Protein AF-A0A401K127-F1 (afdb_monomer_lite)

Sequence (342 aa):
MNICGDDSLVRSETISELIGTDSFDDEALRALLDAQESGKYTPNETLVLVVAKTCSSELYLHVKDQLKEDVWSLIGLLTADYPDPDVERIILEKLFNEASEIGNHRRVAMVEALAEHGSVESLATLREILHEQVPLAQTKKFISAAINGARTEENISTLLMHVEAAAQRDFAEKLVHAIGLISERGKSAMPVQSARPVQEQIGPGDLVSIDEDVVKRITEFKSRAHYYRDKDSRASLQYARQAVECAWKAMCRSRGQSPEKTSLERATGGQLLAVLQTCGALPRDLELATKTINTFCNFTMHDQGEHENDLTPRLTKSVLLLVDEFVEWFMQTQLGAAEKSE

Secondary structure (DSSP, 8-state):
------HHHHHHHHHHHHHTSS---HHHHHHHHHHHHTT----HHHHHHHHHHH--HHHHHHHHHHHHH-HHHHHHHHHTT-S-HHHHHHHHHHHHHTTT-TT-HHHHHHHHHHHHH--TTHHHHHHHHHHHHHHHHHHHHHHHHHHHHS-----HHHHHHHHHHHHHHHHHHHHHHHHHHHHHHHHHT--S---------------PPPPHHHHHHHHHHHHHHHHHTTT-HHHHHHHHHHHHHHHHHHHHHHTT---TTS-GGG--HHHHHHHHHHTT-S-HHHHHHHHHHHHHHHHHHH-SSSSGGG--HHHHHHHHHHHHHHHHHHHHHHHTTTTT--

Structure (mmCIF, N/CA/C/O backbone):
data_AF-A0A401K127-F1
#
_entry.id   AF-A0A401K127-F1
#
loop_
_atom_site.group_PDB
_atom_site.id
_atom_site.type_symbol
_atom_site.label_atom_id
_atom_site.label_alt_id
_atom_site.label_comp_id
_atom_site.label_asym_id
_atom_site.label_entity_id
_atom_site.label_seq_id
_atom_site.pdbx_PDB_ins_code
_atom_site.Cartn_x
_atom_site.Cartn_y
_atom_site.Cartn_z
_atom_site.occupancy
_atom_site.B_iso_or_equiv
_atom_site.auth_seq_id
_atom_site.auth_comp_id
_atom_site.auth_asym_id
_atom_site.auth_atom_id
_atom_site.pdbx_PDB_model_num
ATOM 1 N N . MET A 1 1 ? 44.445 -37.493 -20.925 1.00 32.09 1 MET A N 1
ATOM 2 C CA . MET A 1 1 ? 45.061 -36.395 -21.702 1.00 32.09 1 MET A CA 1
ATOM 3 C C . MET A 1 1 ? 43.913 -35.509 -22.151 1.00 32.09 1 MET A C 1
ATOM 5 O O . MET A 1 1 ? 43.204 -35.888 -23.065 1.00 32.09 1 MET A O 1
ATOM 9 N N . ASN A 1 2 ? 43.451 -34.615 -21.275 1.00 37.44 2 ASN A N 1
ATOM 10 C CA . ASN A 1 2 ? 43.888 -33.213 -21.184 1.00 37.44 2 ASN A CA 1
ATOM 11 C C . ASN A 1 2 ? 43.901 -32.532 -22.549 1.00 37.44 2 ASN A C 1
ATOM 13 O O . ASN A 1 2 ? 44.886 -32.702 -23.255 1.00 37.44 2 ASN A O 1
ATOM 17 N N . ILE A 1 3 ? 42.832 -31.783 -22.855 1.00 32.81 3 ILE A N 1
ATOM 18 C CA . ILE A 1 3 ? 42.846 -30.308 -22.889 1.00 32.81 3 ILE A CA 1
ATOM 19 C C . ILE A 1 3 ? 41.456 -29.819 -22.416 1.00 32.81 3 ILE A C 1
ATOM 21 O O . ILE A 1 3 ? 40.592 -29.499 -23.222 1.00 32.81 3 ILE A O 1
ATOM 25 N N . CYS A 1 4 ? 41.209 -29.807 -21.100 1.00 37.19 4 CYS A N 1
ATOM 26 C CA . CYS A 1 4 ? 40.284 -28.825 -20.519 1.00 37.19 4 CYS A CA 1
ATOM 27 C C . CYS A 1 4 ? 41.115 -27.554 -20.341 1.00 37.19 4 CYS A C 1
ATOM 29 O O . CYS A 1 4 ? 41.709 -27.344 -19.289 1.00 37.19 4 CYS A O 1
ATOM 31 N N . GLY A 1 5 ? 41.282 -26.805 -21.428 1.00 32.09 5 GLY A N 1
ATOM 32 C CA . GLY A 1 5 ? 41.923 -25.499 -21.401 1.00 32.09 5 GLY A CA 1
ATOM 33 C C . GLY A 1 5 ? 40.861 -24.459 -21.093 1.00 32.09 5 GLY A C 1
ATOM 34 O O . GLY A 1 5 ? 40.054 -24.156 -21.960 1.00 32.09 5 GLY A O 1
ATOM 35 N N . ASP A 1 6 ? 40.780 -24.077 -19.824 1.00 41.78 6 ASP A N 1
ATOM 36 C CA . ASP A 1 6 ? 40.806 -22.714 -19.260 1.00 41.78 6 ASP A CA 1
ATOM 37 C C . ASP A 1 6 ? 40.433 -21.459 -20.095 1.00 41.78 6 ASP A C 1
ATOM 39 O O . ASP A 1 6 ? 40.730 -20.342 -19.682 1.00 41.78 6 ASP A O 1
ATOM 43 N N . ASP A 1 7 ? 39.726 -21.564 -21.220 1.00 40.97 7 ASP A N 1
ATOM 44 C CA . ASP A 1 7 ? 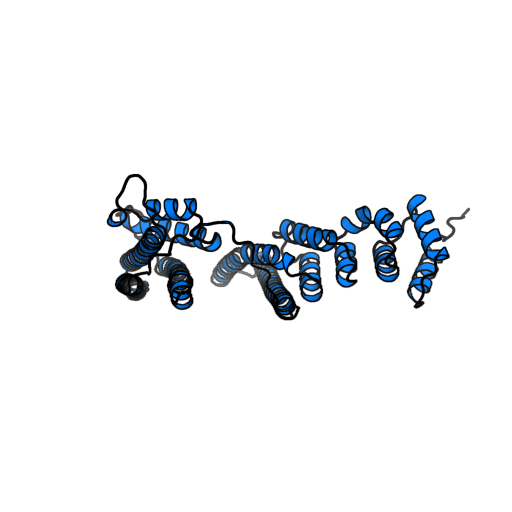39.327 -20.397 -22.028 1.00 40.97 7 ASP A CA 1
ATOM 45 C C . ASP A 1 7 ? 38.187 -19.578 -21.391 1.00 40.97 7 ASP A C 1
ATOM 47 O O . ASP A 1 7 ? 37.934 -18.442 -21.801 1.00 40.97 7 ASP A O 1
ATOM 51 N N . SER A 1 8 ? 37.490 -20.117 -20.381 1.00 44.53 8 SER A N 1
ATOM 52 C CA . SER A 1 8 ? 36.449 -19.369 -19.659 1.00 44.53 8 SER A CA 1
ATOM 53 C C . SER A 1 8 ? 37.024 -18.407 -18.617 1.00 44.53 8 SER A C 1
ATOM 55 O O . SER A 1 8 ? 36.403 -17.389 -18.330 1.00 44.53 8 SER A O 1
ATOM 57 N N . LEU A 1 9 ? 38.199 -18.714 -18.056 1.00 35.81 9 LEU A N 1
ATOM 58 C CA . LEU A 1 9 ? 38.855 -17.893 -17.035 1.00 35.81 9 LEU A CA 1
ATOM 59 C C . LEU A 1 9 ? 39.634 -16.731 -17.662 1.00 35.81 9 LEU A C 1
ATOM 61 O O . LEU A 1 9 ? 39.512 -15.602 -17.195 1.00 35.81 9 LEU A O 1
ATOM 65 N N . VAL A 1 10 ? 40.317 -16.965 -18.788 1.00 37.12 10 VAL A N 1
ATOM 66 C CA . VAL A 1 10 ? 41.111 -15.932 -19.484 1.00 37.12 10 VAL A CA 1
ATOM 67 C C . VAL A 1 10 ? 40.238 -14.784 -20.020 1.00 37.12 10 VAL A C 1
ATOM 69 O O . VAL A 1 10 ? 40.676 -13.639 -20.034 1.00 37.12 10 VAL A O 1
ATOM 72 N N . ARG A 1 11 ? 38.974 -15.042 -20.395 1.00 50.22 11 ARG A N 1
ATOM 73 C CA . ARG A 1 11 ? 38.037 -13.991 -20.855 1.00 50.22 11 ARG A CA 1
ATOM 74 C C . ARG A 1 11 ? 37.317 -13.245 -19.729 1.00 50.22 11 ARG A C 1
ATOM 76 O O . ARG A 1 11 ? 36.891 -12.113 -19.942 1.00 50.22 11 ARG A O 1
ATOM 83 N N . SER A 1 12 ? 37.198 -13.847 -18.543 1.00 49.06 12 SER A N 1
ATOM 84 C CA . SER A 1 12 ? 36.675 -13.173 -17.345 1.00 49.06 12 SER A CA 1
ATOM 85 C C . SER A 1 12 ? 37.573 -12.001 -16.942 1.00 49.06 12 SER A C 1
ATOM 87 O O . SER A 1 12 ? 37.072 -10.932 -16.593 1.00 49.06 12 SER A O 1
ATOM 89 N N . GLU A 1 13 ? 38.894 -12.184 -17.034 1.00 45.84 13 GLU A N 1
ATOM 90 C CA . GLU A 1 13 ? 39.873 -11.111 -16.834 1.00 45.84 13 GLU A CA 1
ATOM 91 C C . GLU A 1 13 ? 39.751 -10.045 -17.928 1.00 45.84 13 GLU A C 1
ATOM 93 O O . GLU A 1 13 ? 39.659 -8.869 -17.600 1.00 45.84 13 GLU A O 1
ATOM 98 N N . THR A 1 14 ? 39.603 -10.430 -19.204 1.00 55.03 14 THR A N 1
ATOM 99 C CA . THR A 1 14 ? 39.476 -9.464 -20.315 1.00 55.03 14 THR A CA 1
ATOM 100 C C . THR A 1 14 ? 38.227 -8.590 -20.201 1.00 55.03 14 THR A C 1
ATOM 102 O O . THR A 1 14 ? 38.299 -7.386 -20.421 1.00 55.03 14 THR A O 1
ATOM 105 N N . ILE A 1 15 ? 37.074 -9.161 -19.835 1.00 54.03 15 ILE A N 1
ATOM 106 C CA . ILE A 1 15 ? 35.846 -8.373 -19.673 1.00 54.03 15 ILE A CA 1
ATOM 107 C C . ILE A 1 15 ? 35.948 -7.473 -18.431 1.00 54.03 15 ILE A C 1
ATOM 109 O O . ILE A 1 15 ? 35.554 -6.312 -18.496 1.00 54.03 15 ILE A O 1
ATOM 113 N N . SER A 1 16 ? 36.549 -7.957 -17.338 1.00 50.72 16 SER A N 1
ATOM 114 C CA . SER A 1 16 ? 36.803 -7.149 -16.133 1.00 50.72 16 SER A CA 1
ATOM 115 C C . SER A 1 16 ? 37.785 -5.995 -16.395 1.00 50.72 16 SER A C 1
ATOM 117 O O . SER A 1 16 ? 37.584 -4.891 -15.891 1.00 50.72 16 SER A O 1
ATOM 119 N N . GLU A 1 17 ? 38.807 -6.210 -17.227 1.00 53.47 17 GLU A N 1
ATOM 120 C CA . GLU A 1 17 ? 39.754 -5.178 -17.671 1.00 53.47 17 GLU A CA 1
ATOM 121 C C . GLU A 1 17 ? 39.096 -4.150 -18.612 1.00 53.47 17 GLU A C 1
ATOM 123 O O . GLU A 1 17 ? 39.313 -2.950 -18.446 1.00 53.47 17 GLU A O 1
ATOM 128 N N . LEU A 1 18 ? 38.223 -4.585 -19.531 1.00 51.94 18 LEU A N 1
ATOM 129 C CA . LEU A 1 18 ? 37.441 -3.715 -20.434 1.00 51.94 18 LEU A CA 1
ATOM 130 C C . LEU A 1 18 ? 36.365 -2.894 -19.700 1.00 51.94 18 LEU A C 1
ATOM 132 O O . LEU A 1 18 ? 35.998 -1.784 -20.093 1.00 51.94 18 LEU A O 1
ATOM 136 N N . ILE A 1 19 ? 35.848 -3.423 -18.595 1.00 53.91 19 ILE A N 1
ATOM 137 C CA . ILE A 1 19 ? 34.944 -2.707 -17.693 1.00 53.91 19 ILE A CA 1
ATOM 138 C C . ILE A 1 19 ? 35.683 -1.585 -16.942 1.00 53.91 19 ILE A C 1
ATOM 140 O O . ILE A 1 19 ? 35.065 -0.563 -16.635 1.00 53.91 19 ILE A O 1
ATOM 144 N N . GLY A 1 20 ? 36.988 -1.725 -16.695 1.00 50.88 20 GLY A N 1
ATOM 145 C CA . GLY A 1 2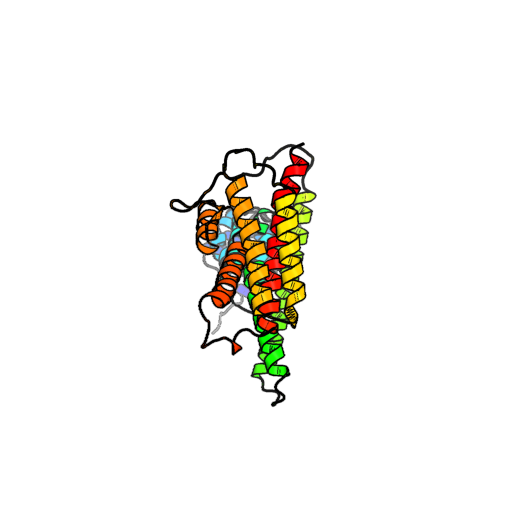0 ? 37.808 -0.744 -15.976 1.00 50.88 20 GLY A CA 1
ATOM 146 C C . GLY A 1 20 ? 38.244 0.484 -16.786 1.00 50.88 20 GLY A C 1
ATOM 147 O O . GLY A 1 20 ? 38.717 1.453 -16.196 1.00 50.88 20 GLY A O 1
ATOM 148 N N . THR A 1 21 ? 38.094 0.485 -18.114 1.00 55.50 21 THR A N 1
ATOM 149 C CA . THR A 1 21 ? 38.493 1.606 -18.987 1.00 55.50 21 THR A CA 1
ATOM 150 C C . THR A 1 21 ? 37.313 2.527 -19.288 1.00 55.50 21 THR A C 1
ATOM 152 O O . THR A 1 21 ? 36.254 2.036 -19.649 1.00 55.50 21 THR A O 1
ATOM 155 N N . ASP A 1 22 ? 37.449 3.855 -19.208 1.00 54.06 22 ASP A N 1
ATOM 156 C CA . ASP A 1 22 ? 36.336 4.811 -19.444 1.00 54.06 22 ASP A CA 1
ATOM 157 C C . ASP A 1 22 ? 35.640 4.660 -20.817 1.00 54.06 22 ASP A C 1
ATOM 159 O O . ASP A 1 22 ? 34.510 5.108 -21.000 1.00 54.06 22 ASP A O 1
ATOM 163 N N . SER A 1 23 ? 36.278 3.976 -21.771 1.00 57.50 23 SER A N 1
ATOM 164 C CA . SER A 1 23 ? 35.697 3.563 -23.048 1.00 57.50 23 SER A CA 1
ATOM 165 C C . SER A 1 23 ? 35.617 2.038 -23.150 1.00 57.50 23 SER A C 1
ATOM 167 O O . SER A 1 23 ? 36.639 1.361 -23.022 1.00 57.50 23 SER A O 1
ATOM 169 N N . PHE A 1 24 ? 34.422 1.508 -23.416 1.00 67.12 24 PHE A N 1
ATOM 170 C CA . PHE A 1 24 ? 34.221 0.135 -23.887 1.00 67.12 24 PHE A CA 1
ATOM 171 C C . PHE A 1 24 ? 34.178 0.197 -25.419 1.00 67.12 24 PHE A C 1
ATOM 173 O O . PHE A 1 24 ? 33.390 0.975 -25.958 1.00 67.12 24 PHE A O 1
ATOM 180 N N . ASP A 1 25 ? 35.061 -0.517 -26.117 1.00 74.06 25 ASP A N 1
ATOM 181 C CA . ASP A 1 25 ? 35.158 -0.412 -27.576 1.00 74.06 25 ASP A CA 1
ATOM 182 C C . ASP A 1 25 ? 34.104 -1.266 -28.315 1.00 74.06 25 ASP A C 1
ATOM 184 O O . ASP A 1 25 ? 33.543 -2.232 -27.788 1.00 74.06 25 ASP A O 1
ATOM 188 N N . ASP A 1 26 ? 33.804 -0.882 -29.561 1.00 75.06 26 ASP A N 1
ATOM 189 C CA . ASP A 1 26 ? 32.808 -1.560 -30.406 1.00 75.06 26 ASP A CA 1
ATOM 190 C C . ASP A 1 26 ? 33.203 -3.013 -30.729 1.00 75.06 26 ASP A C 1
ATOM 192 O O . ASP A 1 26 ? 32.346 -3.848 -31.028 1.00 75.06 26 ASP A O 1
ATOM 196 N N . GLU A 1 27 ? 34.501 -3.327 -30.693 1.00 73.38 27 GLU A N 1
ATOM 197 C CA . GLU A 1 27 ? 35.026 -4.665 -30.971 1.00 73.38 27 GLU A CA 1
ATOM 198 C C . GLU A 1 27 ? 34.734 -5.626 -29.809 1.00 73.38 27 GLU A C 1
ATOM 200 O O . GLU A 1 27 ? 34.246 -6.734 -30.043 1.00 73.38 27 GLU A O 1
ATOM 205 N N . ALA A 1 28 ? 34.912 -5.182 -28.560 1.00 73.19 28 ALA A N 1
ATOM 206 C CA . ALA A 1 28 ? 34.516 -5.925 -27.370 1.00 73.19 28 ALA A CA 1
ATOM 207 C C . ALA A 1 28 ? 32.999 -6.135 -27.292 1.00 73.19 28 ALA A C 1
ATOM 209 O O . ALA A 1 28 ? 32.546 -7.224 -26.933 1.00 73.19 28 ALA A O 1
ATOM 210 N N . LEU A 1 29 ? 32.205 -5.123 -27.661 1.00 79.12 29 LEU A N 1
ATOM 211 C CA . LEU A 1 29 ? 30.745 -5.234 -27.685 1.00 79.12 29 LEU A CA 1
ATOM 212 C C . LEU A 1 29 ? 30.275 -6.280 -28.706 1.00 79.12 29 LEU A C 1
ATOM 214 O O . LEU A 1 29 ? 29.434 -7.118 -28.381 1.00 79.12 29 LEU A O 1
ATOM 218 N N . ARG A 1 30 ? 30.859 -6.284 -29.911 1.00 78.00 30 ARG A N 1
ATOM 219 C CA . ARG A 1 30 ? 30.581 -7.309 -30.931 1.00 78.00 30 ARG A CA 1
ATOM 220 C C . ARG A 1 30 ? 31.017 -8.699 -30.489 1.00 78.00 30 ARG A C 1
ATOM 222 O O . ARG A 1 30 ? 30.250 -9.643 -30.622 1.00 78.00 30 ARG A O 1
ATOM 229 N N . ALA A 1 31 ? 32.203 -8.829 -29.897 1.00 79.00 31 ALA A N 1
ATOM 230 C CA . ALA A 1 31 ? 32.674 -10.112 -29.384 1.00 79.00 31 ALA A CA 1
ATOM 231 C C . ALA A 1 31 ? 31.761 -10.673 -28.279 1.00 79.00 31 ALA A C 1
ATOM 233 O O . ALA A 1 31 ? 31.615 -11.893 -28.158 1.00 79.00 31 ALA A O 1
ATOM 234 N N . LEU A 1 32 ? 31.149 -9.796 -27.476 1.00 80.94 32 LEU A N 1
ATOM 235 C CA . LEU A 1 32 ? 30.170 -10.172 -26.461 1.00 80.94 32 LEU A CA 1
ATOM 236 C C . LEU A 1 32 ? 28.833 -10.599 -27.084 1.00 80.94 32 LEU A C 1
ATOM 238 O O . LEU A 1 32 ? 28.281 -11.612 -26.662 1.00 80.94 32 LEU A O 1
ATOM 242 N N . LEU A 1 33 ? 28.346 -9.883 -28.102 1.00 81.25 33 LEU A N 1
ATOM 243 C CA . LEU A 1 33 ? 27.161 -10.273 -28.877 1.00 81.25 33 LEU A CA 1
ATOM 244 C C . LEU A 1 33 ? 27.346 -11.653 -29.525 1.00 81.25 33 LEU A C 1
ATOM 246 O O . LEU A 1 33 ? 26.548 -12.551 -29.270 1.00 81.25 33 LEU A O 1
ATOM 250 N N . ASP A 1 34 ? 28.453 -11.872 -30.238 1.00 79.50 34 ASP A N 1
ATOM 251 C CA . ASP A 1 34 ? 28.784 -13.166 -30.853 1.00 79.50 34 ASP A CA 1
ATOM 252 C C . ASP A 1 34 ? 28.874 -14.292 -29.802 1.00 79.50 34 ASP A C 1
ATOM 254 O O . ASP A 1 34 ? 28.519 -15.453 -30.042 1.00 79.50 34 ASP A O 1
ATOM 258 N N . ALA A 1 35 ? 29.371 -13.976 -28.600 1.00 80.25 35 ALA A N 1
ATOM 259 C CA . ALA A 1 35 ? 29.415 -14.923 -27.492 1.00 80.25 35 ALA A CA 1
ATOM 260 C C . ALA A 1 35 ? 28.006 -15.291 -26.998 1.00 80.25 35 ALA A C 1
ATOM 262 O O . ALA A 1 35 ? 27.745 -16.474 -26.778 1.00 80.25 35 ALA A O 1
ATOM 263 N N . GLN A 1 36 ? 27.101 -14.317 -26.876 1.00 84.38 36 GLN A N 1
ATOM 264 C CA . GLN A 1 36 ? 25.703 -14.563 -26.513 1.00 84.38 36 GLN A CA 1
ATOM 265 C C . GLN A 1 36 ? 24.973 -15.377 -27.587 1.00 84.38 36 GLN A C 1
ATOM 267 O O . GLN A 1 36 ? 24.345 -16.385 -27.266 1.00 84.38 36 GLN A O 1
ATOM 272 N N . GLU A 1 37 ? 25.132 -15.027 -28.865 1.00 82.94 37 GLU A N 1
ATOM 273 C CA . GLU A 1 37 ? 24.525 -15.757 -29.988 1.00 82.94 37 GLU A CA 1
ATOM 274 C C . GLU A 1 37 ? 25.021 -17.207 -30.086 1.00 82.94 37 GLU A C 1
ATOM 276 O O . GLU A 1 37 ? 24.262 -18.120 -30.415 1.00 82.94 37 GLU A O 1
ATOM 281 N N . SER A 1 38 ? 26.292 -17.449 -29.752 1.00 80.75 38 SER A N 1
ATOM 282 C CA . SER A 1 38 ? 26.870 -18.799 -29.706 1.00 80.75 38 SER A CA 1
ATOM 283 C C . SER A 1 38 ? 26.529 -19.588 -28.433 1.00 80.75 38 SER A C 1
ATOM 285 O O . SER A 1 38 ? 26.993 -20.720 -28.277 1.00 80.75 38 SER A O 1
ATOM 287 N N . GLY A 1 39 ? 25.720 -19.023 -27.529 1.00 79.69 39 GLY A N 1
ATOM 288 C CA . GLY A 1 39 ? 25.283 -19.668 -26.290 1.00 79.69 39 GLY A CA 1
ATOM 289 C C . GLY A 1 39 ? 26.375 -19.773 -25.223 1.00 79.69 39 GLY A C 1
ATOM 290 O O . GLY A 1 39 ? 26.286 -20.617 -24.328 1.00 79.69 39 GLY A O 1
ATOM 291 N N . LYS A 1 40 ? 27.434 -18.958 -25.307 1.00 81.25 40 LYS A N 1
ATOM 292 C CA . LYS A 1 40 ? 28.467 -18.917 -24.269 1.00 81.25 40 LYS A CA 1
ATOM 293 C C . LYS A 1 40 ? 27.928 -18.213 -23.031 1.00 81.25 40 LYS A C 1
ATOM 295 O O . LYS A 1 40 ? 27.443 -17.087 -23.092 1.00 81.25 40 LYS A O 1
ATOM 300 N N . TYR A 1 41 ? 28.087 -18.868 -21.885 1.00 78.12 41 TYR A N 1
ATOM 301 C CA . TYR A 1 41 ? 27.688 -18.302 -20.605 1.00 78.12 41 TYR A CA 1
ATOM 302 C C . TYR A 1 41 ? 28.470 -17.018 -20.306 1.00 78.12 41 TYR A C 1
ATOM 304 O O . TYR A 1 41 ? 29.701 -17.016 -20.312 1.00 78.12 41 TYR A O 1
ATOM 312 N N . THR A 1 42 ? 27.741 -15.945 -20.009 1.00 80.75 42 THR A N 1
ATOM 313 C CA . THR A 1 42 ? 28.287 -14.713 -19.433 1.00 80.75 42 THR A CA 1
ATOM 314 C C . THR A 1 42 ? 27.504 -14.407 -18.158 1.00 80.75 42 THR A C 1
ATOM 316 O O . THR A 1 42 ? 26.274 -14.484 -18.195 1.00 80.75 42 THR A O 1
ATOM 319 N N . PRO A 1 43 ? 28.169 -14.078 -17.036 1.00 84.62 43 PRO A N 1
ATOM 320 C CA . PRO A 1 43 ? 27.478 -13.712 -15.806 1.00 84.62 43 PRO A CA 1
ATOM 321 C C . PRO A 1 43 ? 26.556 -12.505 -16.006 1.00 84.62 43 PRO A C 1
ATOM 323 O O . PRO A 1 43 ? 26.933 -11.533 -16.662 1.00 84.62 43 PRO A O 1
ATOM 326 N N . ASN A 1 44 ? 25.372 -12.530 -15.391 1.00 86.75 44 ASN A N 1
ATOM 327 C CA . ASN A 1 44 ? 24.419 -11.426 -15.514 1.00 86.75 44 ASN A CA 1
ATOM 328 C C . ASN A 1 44 ? 24.980 -10.094 -14.999 1.00 86.75 44 ASN A C 1
ATOM 330 O O . ASN A 1 44 ? 24.742 -9.066 -15.617 1.00 86.75 44 ASN A O 1
ATOM 334 N N . GLU A 1 45 ? 25.758 -10.106 -13.914 1.00 84.75 45 GLU A N 1
ATOM 335 C CA . GLU A 1 45 ? 26.407 -8.905 -13.367 1.00 84.75 45 GLU A CA 1
ATOM 336 C C . GLU A 1 45 ? 27.269 -8.199 -14.424 1.00 84.75 45 GLU A C 1
ATOM 338 O O . GLU A 1 45 ? 27.183 -6.987 -14.617 1.00 84.75 45 GLU A O 1
ATOM 343 N N . THR A 1 46 ? 28.037 -8.982 -15.181 1.00 84.06 46 THR A N 1
ATOM 344 C CA . THR A 1 46 ? 28.853 -8.497 -16.293 1.00 84.06 46 THR A CA 1
ATOM 345 C C . THR A 1 46 ? 27.992 -7.908 -17.408 1.00 84.06 46 THR A C 1
ATOM 347 O O . THR A 1 46 ? 28.298 -6.834 -17.922 1.00 84.06 46 THR A O 1
ATOM 350 N N . LEU A 1 47 ? 26.902 -8.587 -17.772 1.00 86.25 47 LEU A N 1
ATOM 351 C CA . LEU A 1 47 ? 25.981 -8.120 -18.808 1.00 86.25 47 LEU A CA 1
ATOM 352 C C . LEU A 1 47 ? 25.295 -6.809 -18.412 1.00 86.25 47 LEU A C 1
ATOM 354 O O . LEU A 1 47 ? 25.260 -5.885 -19.220 1.00 86.25 47 LEU A O 1
ATOM 358 N N . VAL A 1 48 ? 24.809 -6.698 -17.174 1.00 86.94 48 VAL A N 1
ATOM 359 C CA . VAL A 1 48 ? 24.205 -5.469 -16.641 1.00 86.94 48 VAL A CA 1
ATOM 360 C C . VAL A 1 48 ? 25.199 -4.322 -16.693 1.00 86.94 48 VAL A C 1
ATOM 362 O O . VAL A 1 48 ? 24.856 -3.251 -17.181 1.00 86.94 48 VAL A O 1
ATOM 365 N N . LEU A 1 49 ? 26.436 -4.550 -16.254 1.00 85.75 49 LEU A N 1
ATOM 366 C CA . LEU A 1 49 ? 27.460 -3.514 -16.231 1.00 85.75 49 LEU A CA 1
ATOM 367 C C . LEU A 1 49 ? 27.815 -3.014 -17.636 1.00 85.75 49 LEU A C 1
ATOM 369 O O . LEU A 1 49 ? 27.916 -1.808 -17.855 1.00 85.75 49 LEU A O 1
ATOM 373 N N . VAL A 1 50 ? 27.954 -3.922 -18.607 1.00 84.12 50 VAL A N 1
ATOM 374 C CA . VAL A 1 50 ? 28.220 -3.548 -20.004 1.00 84.12 50 VAL A CA 1
ATOM 375 C C . VAL A 1 50 ? 27.015 -2.833 -20.619 1.00 84.12 50 VAL A C 1
ATOM 377 O O . VAL A 1 50 ? 27.197 -1.804 -21.270 1.00 84.12 50 VAL A O 1
ATOM 380 N N . VAL A 1 51 ? 25.790 -3.316 -20.397 1.00 86.81 51 VAL A N 1
ATOM 381 C CA . VAL A 1 51 ? 24.555 -2.674 -20.886 1.00 86.81 51 VAL A CA 1
ATOM 382 C C . VAL A 1 51 ? 24.397 -1.269 -20.303 1.00 86.81 51 VAL A C 1
ATOM 384 O O . VAL A 1 51 ? 24.166 -0.327 -21.058 1.00 86.81 51 VAL A O 1
ATOM 387 N N . ALA A 1 52 ? 24.575 -1.118 -18.992 1.00 85.00 52 ALA A N 1
ATOM 388 C CA . ALA A 1 52 ? 24.515 0.158 -18.287 1.00 85.00 52 ALA A CA 1
ATOM 389 C C . ALA A 1 52 ? 25.556 1.154 -18.810 1.00 85.00 52 ALA A C 1
ATOM 391 O O . ALA A 1 52 ? 25.246 2.313 -19.062 1.00 85.00 52 ALA A O 1
ATOM 392 N N . LYS A 1 53 ? 26.795 0.694 -19.008 1.00 83.12 53 LYS A N 1
ATOM 393 C CA . LYS A 1 53 ? 27.908 1.550 -19.423 1.00 83.12 53 LYS A CA 1
ATOM 394 C C . LYS A 1 53 ? 27.840 1.962 -20.892 1.00 83.12 53 LYS A C 1
ATOM 396 O O . LYS A 1 53 ? 28.206 3.081 -21.235 1.00 83.12 53 LYS A O 1
ATOM 401 N N . THR A 1 54 ? 27.422 1.051 -21.767 1.00 81.44 54 THR A N 1
ATOM 402 C CA . THR A 1 54 ? 27.400 1.286 -23.222 1.00 81.44 54 THR A CA 1
ATOM 403 C C . THR A 1 54 ? 26.070 1.834 -23.721 1.00 81.44 54 THR A C 1
ATOM 405 O O . THR A 1 54 ? 26.006 2.344 -24.838 1.00 81.44 54 THR A O 1
ATOM 408 N N . CYS A 1 55 ? 24.996 1.689 -22.939 1.00 80.88 55 CYS A N 1
ATOM 409 C CA . CYS A 1 55 ? 23.618 1.929 -23.364 1.00 80.88 55 CYS A CA 1
ATOM 410 C C . CYS A 1 55 ? 23.238 1.201 -24.672 1.00 80.88 55 CYS A C 1
ATOM 412 O O . CYS A 1 55 ? 22.322 1.626 -25.380 1.00 80.88 55 CYS A O 1
ATOM 414 N N . SER A 1 56 ? 23.923 0.100 -25.014 1.00 82.94 56 SER A N 1
ATOM 415 C CA . SER A 1 56 ? 23.696 -0.624 -26.268 1.00 82.94 56 SER A CA 1
ATOM 416 C C . SER A 1 56 ? 22.320 -1.290 -26.280 1.00 82.94 56 SER A C 1
ATOM 418 O O . SER A 1 56 ? 22.077 -2.273 -25.575 1.00 82.94 56 SER A O 1
ATOM 420 N N . SER A 1 57 ? 21.411 -0.774 -27.113 1.00 84.38 57 SER A N 1
ATOM 421 C CA . SER A 1 57 ? 20.075 -1.357 -27.290 1.00 84.38 57 SER A CA 1
ATOM 422 C C . SER A 1 57 ? 20.131 -2.750 -27.918 1.00 84.38 57 SER A C 1
ATOM 424 O O . SER A 1 57 ? 19.294 -3.589 -27.608 1.00 84.38 57 SER A O 1
ATOM 426 N N . GLU A 1 58 ? 21.113 -3.012 -28.783 1.00 84.75 58 GLU A N 1
ATOM 427 C CA . GLU A 1 58 ? 21.276 -4.301 -29.464 1.00 84.75 58 GLU A CA 1
ATOM 428 C C . GLU A 1 58 ? 21.649 -5.414 -28.481 1.00 84.75 58 GLU A C 1
ATOM 430 O O . GLU A 1 58 ? 20.980 -6.448 -28.441 1.00 84.75 58 GLU A O 1
ATOM 435 N N . LEU A 1 59 ? 22.651 -5.163 -27.629 1.00 85.62 59 LEU A N 1
ATOM 436 C CA . LEU A 1 59 ? 23.029 -6.090 -26.564 1.00 85.62 59 LEU A CA 1
ATOM 437 C C . LEU A 1 59 ? 21.873 -6.283 -25.590 1.00 85.62 59 LEU A C 1
ATOM 439 O O . LEU A 1 59 ? 21.521 -7.423 -25.292 1.00 85.62 59 LEU A O 1
ATOM 443 N N . TYR A 1 60 ? 21.246 -5.188 -25.147 1.00 88.12 60 TYR A N 1
ATOM 444 C CA . TYR A 1 60 ? 20.122 -5.273 -24.224 1.00 88.12 60 TYR A CA 1
ATOM 445 C C . TYR A 1 60 ? 18.991 -6.136 -24.781 1.00 88.12 60 TYR A C 1
ATOM 447 O O . TYR A 1 60 ? 18.532 -7.039 -24.095 1.00 88.12 60 TYR A O 1
ATOM 455 N N . LEU A 1 61 ? 18.578 -5.937 -26.036 1.00 88.50 61 LEU A N 1
ATOM 456 C CA . LEU A 1 61 ? 17.510 -6.731 -26.646 1.00 88.50 61 LEU A CA 1
ATOM 457 C C . LEU A 1 61 ? 17.828 -8.230 -26.708 1.00 88.50 61 LEU A C 1
ATOM 459 O O . LEU A 1 61 ? 16.899 -9.029 -26.591 1.00 88.50 61 LEU A O 1
ATOM 463 N N . HIS A 1 62 ? 19.103 -8.594 -26.864 1.00 86.75 62 HIS A N 1
ATOM 464 C CA . HIS A 1 62 ? 19.557 -9.985 -26.874 1.00 86.75 62 HIS A CA 1
ATOM 465 C C . HIS A 1 62 ? 19.509 -10.642 -25.492 1.00 86.75 62 HIS A C 1
ATOM 467 O O . HIS A 1 62 ? 19.142 -11.809 -25.388 1.00 86.75 62 HIS A O 1
ATOM 473 N N . VAL A 1 63 ? 19.857 -9.904 -24.432 1.00 89.56 63 VAL A N 1
ATOM 474 C CA . VAL A 1 63 ? 19.974 -10.465 -23.073 1.00 89.56 63 VAL A CA 1
ATOM 475 C C . VAL A 1 63 ? 18.822 -10.084 -22.138 1.00 89.56 63 VAL A C 1
ATOM 477 O O . VAL A 1 63 ? 18.777 -10.555 -21.005 1.00 89.56 63 VAL A O 1
ATOM 480 N N . LYS A 1 64 ? 17.872 -9.248 -22.579 1.00 90.19 64 LYS A N 1
ATOM 481 C CA . LYS A 1 64 ? 16.814 -8.673 -21.724 1.00 90.19 64 LYS A CA 1
ATOM 482 C C . LYS A 1 64 ? 16.014 -9.728 -20.966 1.00 90.19 64 LYS A C 1
ATOM 484 O O . LYS A 1 64 ? 15.708 -9.512 -19.801 1.00 90.19 64 LYS A O 1
ATOM 489 N N . ASP A 1 65 ? 15.672 -10.844 -21.607 1.00 90.38 65 ASP A N 1
ATOM 490 C CA . ASP A 1 65 ? 14.788 -11.845 -21.009 1.00 90.38 65 ASP A CA 1
ATOM 491 C C . ASP A 1 65 ? 15.542 -12.578 -19.891 1.00 90.38 65 ASP A C 1
ATOM 493 O O . ASP A 1 65 ? 15.041 -12.681 -18.775 1.00 90.38 65 ASP A O 1
ATOM 497 N N . GLN A 1 66 ? 16.810 -12.927 -20.138 1.00 90.25 66 GLN A N 1
ATOM 498 C CA . GLN A 1 66 ? 17.727 -13.468 -19.130 1.00 90.25 66 GLN A CA 1
ATOM 499 C C . GLN A 1 66 ? 17.939 -12.499 -17.955 1.00 90.25 66 GLN A C 1
ATOM 501 O O . GLN A 1 66 ? 17.931 -12.918 -16.798 1.00 90.25 66 GLN A O 1
ATOM 506 N N . LEU A 1 67 ? 18.135 -11.203 -18.226 1.00 91.31 67 LEU A N 1
ATOM 507 C CA . LEU A 1 67 ? 18.340 -10.202 -17.174 1.00 91.31 67 LEU A CA 1
ATOM 508 C C . LEU A 1 67 ? 17.066 -9.944 -16.358 1.00 91.31 67 LEU A C 1
ATOM 510 O O . LEU A 1 67 ? 17.151 -9.702 -15.160 1.00 91.31 67 LEU A O 1
ATOM 514 N N . LYS A 1 68 ? 15.880 -10.015 -16.973 1.00 90.81 68 LYS A N 1
ATOM 515 C CA . LYS A 1 68 ? 14.595 -9.776 -16.293 1.00 90.81 68 LYS A CA 1
ATOM 516 C C . LYS A 1 68 ? 14.156 -10.935 -15.391 1.00 90.81 68 LYS A C 1
ATOM 518 O O . LYS A 1 68 ? 13.321 -10.740 -14.502 1.00 90.81 68 LYS A O 1
ATOM 523 N N . GLU A 1 69 ? 14.713 -12.130 -15.574 1.00 89.19 69 GLU A N 1
ATOM 524 C CA . GLU A 1 69 ? 14.443 -13.274 -14.697 1.00 89.19 69 GLU A CA 1
ATOM 525 C C . GLU A 1 69 ? 15.066 -13.105 -13.301 1.00 89.19 69 GLU A C 1
ATOM 527 O O . GLU A 1 69 ? 14.435 -13.461 -12.296 1.00 89.19 69 GLU A O 1
ATOM 532 N N . ASP A 1 70 ? 16.257 -12.507 -13.223 1.00 91.19 70 ASP A N 1
ATOM 533 C CA . ASP A 1 70 ? 17.042 -12.357 -11.997 1.00 91.19 70 ASP A CA 1
ATOM 534 C C . ASP A 1 70 ? 16.835 -10.994 -11.304 1.00 91.19 70 ASP A C 1
ATOM 536 O O . ASP A 1 70 ? 16.954 -9.927 -11.901 1.00 91.19 70 ASP A O 1
ATOM 540 N N . VAL A 1 71 ? 16.567 -11.025 -9.994 1.00 90.75 71 VAL A N 1
ATOM 541 C CA . VAL A 1 71 ? 16.293 -9.817 -9.191 1.00 90.75 71 VAL A CA 1
ATOM 542 C C . VAL A 1 71 ? 17.511 -8.902 -9.098 1.00 90.75 71 VAL A C 1
ATOM 544 O O . VAL A 1 71 ? 17.363 -7.684 -9.169 1.00 90.75 71 VAL A O 1
ATOM 547 N N . TRP A 1 72 ? 18.712 -9.461 -8.953 1.00 93.50 72 TRP A N 1
ATOM 548 C CA . TRP A 1 72 ? 19.929 -8.654 -8.830 1.00 93.50 72 TRP A CA 1
ATOM 549 C C . TRP A 1 72 ? 20.248 -7.917 -10.121 1.00 93.50 72 TRP A C 1
ATOM 551 O O . TRP A 1 72 ? 20.666 -6.763 -10.091 1.00 93.50 72 TRP A O 1
ATOM 561 N N . SER A 1 73 ? 19.971 -8.564 -11.248 1.00 93.62 73 SER A N 1
ATOM 562 C CA . SER A 1 73 ? 20.096 -7.963 -12.568 1.00 93.62 73 SER A CA 1
ATOM 563 C C . SER A 1 73 ? 19.143 -6.779 -12.751 1.00 93.62 73 SER A C 1
ATOM 565 O O . SER A 1 73 ? 19.562 -5.717 -13.207 1.00 93.62 73 SER A O 1
ATOM 567 N N . LEU A 1 74 ? 17.881 -6.927 -12.329 1.00 93.44 74 LEU A N 1
ATOM 568 C CA . LEU A 1 74 ? 16.894 -5.842 -12.335 1.00 93.44 74 LEU A CA 1
ATOM 569 C C . LEU A 1 74 ? 17.317 -4.669 -11.441 1.00 93.44 74 LEU A C 1
ATOM 571 O O . LEU A 1 74 ? 17.252 -3.522 -11.877 1.00 93.44 74 LEU A O 1
ATOM 575 N N . ILE A 1 75 ? 17.776 -4.952 -10.217 1.00 92.56 75 ILE A N 1
ATOM 576 C CA . ILE A 1 75 ? 18.298 -3.929 -9.299 1.00 92.56 75 ILE A CA 1
ATOM 577 C C . ILE A 1 75 ? 19.467 -3.190 -9.951 1.00 92.56 75 ILE A C 1
ATOM 579 O O . ILE A 1 75 ? 19.457 -1.965 -9.979 1.00 92.56 75 ILE A O 1
ATOM 583 N N . GLY A 1 76 ? 20.427 -3.919 -10.525 1.00 91.50 76 GLY A N 1
ATOM 584 C CA . GLY A 1 76 ? 21.590 -3.326 -11.179 1.00 91.50 76 GLY A CA 1
ATOM 585 C C . GLY A 1 76 ? 21.212 -2.401 -12.342 1.00 91.50 76 GLY A C 1
ATOM 586 O O . GLY A 1 76 ? 21.740 -1.294 -12.436 1.00 91.50 76 GLY A O 1
ATOM 587 N N . LEU A 1 77 ? 20.251 -2.807 -13.180 1.00 91.31 77 LEU A N 1
ATOM 588 C CA . LEU A 1 77 ? 19.729 -1.971 -14.269 1.00 91.31 77 LEU A CA 1
ATOM 589 C C . LEU A 1 77 ? 19.022 -0.710 -13.753 1.00 91.31 77 LEU A C 1
ATOM 591 O O . LEU A 1 77 ? 19.225 0.364 -14.318 1.00 91.31 77 LEU A O 1
ATOM 595 N N . LEU A 1 78 ? 18.232 -0.825 -12.678 1.00 92.06 78 LEU A N 1
ATOM 596 C CA . LEU A 1 78 ? 17.553 0.314 -12.057 1.00 92.06 78 LEU A CA 1
ATOM 597 C C . LEU A 1 78 ? 18.559 1.301 -11.446 1.00 92.06 78 LEU A C 1
ATOM 599 O O . LEU A 1 78 ? 18.459 2.495 -11.692 1.00 92.06 78 LEU A O 1
ATOM 603 N N . THR A 1 79 ? 19.553 0.816 -10.695 1.00 91.25 79 THR A N 1
ATOM 604 C CA . THR A 1 79 ? 20.588 1.667 -10.073 1.00 91.25 79 THR A CA 1
ATOM 605 C C . THR A 1 79 ? 21.505 2.347 -11.085 1.00 91.25 79 THR A C 1
ATOM 607 O O . THR A 1 79 ? 22.119 3.368 -10.792 1.00 91.25 79 THR A O 1
ATOM 610 N N . ALA A 1 80 ? 21.609 1.780 -12.286 1.00 87.44 80 ALA A N 1
ATOM 611 C CA . ALA A 1 80 ? 22.342 2.373 -13.391 1.00 87.44 80 ALA A CA 1
ATOM 612 C C . ALA A 1 80 ? 21.520 3.404 -14.188 1.00 87.44 80 ALA A C 1
ATOM 614 O O . ALA A 1 80 ? 22.014 3.904 -15.197 1.00 87.44 80 ALA A O 1
ATOM 615 N N . ASP A 1 81 ? 20.275 3.686 -13.779 1.00 84.06 81 ASP A N 1
ATOM 616 C CA . ASP A 1 81 ? 19.315 4.531 -14.498 1.00 84.06 81 ASP A CA 1
ATOM 617 C C . ASP A 1 81 ? 19.139 4.114 -15.977 1.00 84.06 81 ASP A C 1
ATOM 619 O O . ASP A 1 81 ? 18.960 4.952 -16.868 1.00 84.06 81 ASP A O 1
ATOM 623 N N . TYR A 1 82 ? 19.194 2.805 -16.272 1.00 87.06 82 TYR A N 1
ATOM 624 C CA . TYR A 1 82 ? 18.977 2.322 -17.637 1.00 87.06 82 TYR A CA 1
ATOM 625 C C . TYR A 1 82 ? 17.527 2.616 -18.072 1.00 87.06 82 TYR A C 1
ATOM 627 O O . TYR A 1 82 ? 16.595 2.296 -17.328 1.00 87.06 82 TYR A O 1
ATOM 635 N N . PRO A 1 83 ? 17.288 3.187 -19.270 1.00 79.56 83 PRO A N 1
ATOM 636 C CA . PRO A 1 83 ? 15.984 3.727 -19.656 1.00 79.56 83 PRO A CA 1
ATOM 637 C C . PRO A 1 83 ? 14.991 2.643 -20.120 1.00 79.56 83 PRO A C 1
ATOM 639 O O . PRO A 1 83 ? 14.506 2.680 -21.252 1.00 79.56 83 PRO A O 1
ATOM 642 N N . ASP A 1 84 ? 14.667 1.679 -19.255 1.00 82.50 84 ASP A N 1
ATOM 643 C CA . ASP A 1 84 ? 13.595 0.703 -19.477 1.00 82.50 84 ASP A CA 1
ATOM 644 C C . ASP A 1 84 ? 12.550 0.742 -18.339 1.00 82.50 84 ASP A C 1
ATOM 646 O O . ASP A 1 84 ? 12.804 0.212 -17.253 1.00 82.50 84 ASP A O 1
ATOM 650 N N . PRO A 1 85 ? 11.344 1.300 -18.578 1.00 81.25 85 PRO A N 1
ATOM 651 C CA . PRO A 1 85 ? 10.287 1.364 -17.567 1.00 81.25 85 PRO A CA 1
ATOM 652 C C . PRO A 1 85 ? 9.770 -0.019 -17.135 1.00 81.25 85 PRO A C 1
ATOM 654 O O . PRO A 1 85 ? 9.180 -0.149 -16.060 1.00 81.25 85 PRO A O 1
ATOM 657 N N . ASP A 1 86 ? 9.991 -1.074 -17.929 1.00 88.19 86 ASP A N 1
ATOM 658 C CA . ASP A 1 86 ? 9.621 -2.430 -17.522 1.00 88.19 86 ASP A CA 1
ATOM 659 C C . ASP A 1 86 ? 10.491 -2.957 -16.379 1.00 88.19 86 ASP A C 1
ATOM 661 O O . ASP A 1 86 ? 10.026 -3.818 -15.636 1.00 88.19 86 ASP A O 1
ATOM 665 N N . VAL A 1 87 ? 11.730 -2.477 -16.216 1.00 90.38 87 VAL A N 1
ATOM 666 C CA . VAL A 1 87 ? 12.616 -2.928 -15.129 1.00 90.38 87 VAL A CA 1
ATOM 667 C C . VAL A 1 87 ? 11.977 -2.610 -13.782 1.00 90.38 87 VAL A C 1
ATOM 669 O O . VAL A 1 87 ? 11.776 -3.506 -12.963 1.00 90.38 87 VAL A O 1
ATOM 672 N N . GLU A 1 88 ? 11.574 -1.355 -13.588 1.00 89.38 88 GLU A N 1
ATOM 673 C CA . GLU A 1 88 ? 10.898 -0.913 -12.370 1.00 89.38 88 GLU A CA 1
ATOM 674 C C . GLU A 1 88 ? 9.564 -1.647 -12.167 1.00 89.38 88 GLU A C 1
ATOM 676 O O . GLU A 1 88 ? 9.290 -2.148 -11.075 1.00 89.38 88 GLU A O 1
ATOM 681 N N . ARG A 1 89 ? 8.765 -1.807 -13.231 1.00 90.06 89 ARG A N 1
ATOM 682 C CA . ARG A 1 89 ? 7.495 -2.548 -13.175 1.00 90.06 89 ARG A CA 1
ATOM 683 C C . ARG A 1 89 ? 7.683 -3.993 -12.702 1.00 90.06 89 ARG A C 1
ATOM 685 O O . ARG A 1 89 ? 6.910 -4.463 -11.871 1.00 90.06 89 ARG A O 1
ATOM 692 N N . ILE A 1 90 ? 8.696 -4.694 -13.212 1.00 91.19 90 ILE A N 1
ATOM 693 C CA . ILE A 1 90 ? 8.978 -6.088 -12.839 1.00 91.19 90 ILE A CA 1
ATOM 694 C C . ILE A 1 90 ? 9.504 -6.169 -11.402 1.00 91.19 90 ILE A C 1
ATOM 696 O O . ILE A 1 90 ? 9.134 -7.093 -10.679 1.00 91.19 90 ILE A O 1
ATOM 700 N N . ILE A 1 91 ? 10.318 -5.203 -10.955 1.00 91.38 91 ILE A N 1
ATOM 701 C CA . ILE A 1 91 ? 10.749 -5.113 -9.549 1.00 91.38 91 ILE A CA 1
ATOM 702 C C . ILE A 1 91 ? 9.529 -4.978 -8.635 1.00 91.38 91 ILE A C 1
ATOM 704 O O . ILE A 1 91 ? 9.416 -5.719 -7.662 1.00 91.38 91 ILE A O 1
ATOM 708 N N . LEU A 1 92 ? 8.592 -4.084 -8.959 1.00 88.06 92 LEU A N 1
ATOM 709 C CA . LEU A 1 92 ? 7.359 -3.907 -8.190 1.00 88.06 92 LEU A CA 1
ATOM 710 C C . LEU A 1 92 ? 6.491 -5.169 -8.180 1.00 88.06 92 LEU A C 1
ATOM 712 O O . LEU A 1 92 ? 5.988 -5.553 -7.126 1.00 88.06 92 LEU A O 1
ATOM 716 N N . GLU A 1 93 ? 6.334 -5.830 -9.328 1.00 88.81 93 GLU A N 1
ATOM 717 C CA . GLU A 1 93 ? 5.570 -7.074 -9.450 1.00 88.81 93 GLU A CA 1
ATOM 718 C C . GLU A 1 93 ? 6.186 -8.199 -8.604 1.00 88.81 93 GLU A C 1
ATOM 720 O O . GLU A 1 93 ? 5.477 -8.875 -7.857 1.00 88.81 93 GLU A O 1
ATOM 725 N N . LYS A 1 94 ? 7.512 -8.371 -8.653 1.00 89.25 94 LYS A N 1
ATOM 726 C CA . LYS A 1 94 ? 8.230 -9.341 -7.813 1.00 89.25 94 LYS A CA 1
ATOM 727 C C . LYS A 1 94 ? 8.126 -8.980 -6.331 1.00 89.25 94 LYS A C 1
ATOM 729 O O . LYS A 1 94 ? 7.836 -9.851 -5.517 1.00 89.25 94 LYS A O 1
ATOM 734 N N . LEU A 1 95 ? 8.282 -7.704 -5.974 1.00 87.12 95 LEU A N 1
ATOM 735 C CA . LEU A 1 95 ? 8.161 -7.234 -4.593 1.00 87.12 95 LEU A CA 1
ATOM 736 C C . LEU A 1 95 ? 6.749 -7.457 -4.021 1.00 87.12 95 LEU A C 1
ATOM 738 O O . LEU A 1 95 ? 6.624 -7.794 -2.840 1.00 87.12 95 LEU A O 1
ATOM 742 N N . PHE A 1 96 ? 5.711 -7.293 -4.847 1.00 82.31 96 PHE A N 1
ATOM 743 C CA . PHE A 1 96 ? 4.318 -7.573 -4.498 1.00 82.31 96 PHE A CA 1
ATOM 744 C C . PHE A 1 96 ? 4.064 -9.079 -4.348 1.00 82.31 96 PHE A C 1
ATOM 746 O O . PHE A 1 96 ? 3.544 -9.524 -3.330 1.00 82.31 96 PHE A O 1
ATOM 753 N N . ASN A 1 97 ? 4.503 -9.894 -5.310 1.00 82.38 97 ASN A N 1
ATOM 754 C CA . ASN A 1 97 ? 4.303 -11.347 -5.269 1.00 82.38 97 ASN A CA 1
ATOM 755 C C . ASN A 1 97 ? 5.088 -12.030 -4.134 1.00 82.38 97 ASN A C 1
ATOM 757 O O . ASN A 1 97 ? 4.632 -13.025 -3.574 1.00 82.38 97 ASN A O 1
ATOM 761 N N . GLU A 1 98 ? 6.242 -11.481 -3.747 1.00 77.69 98 GLU A N 1
ATOM 762 C CA . GLU A 1 98 ? 7.045 -11.958 -2.615 1.00 77.69 98 GLU A CA 1
ATOM 763 C C . GLU A 1 98 ? 6.568 -11.381 -1.262 1.00 77.69 98 GLU A C 1
ATOM 765 O O . GLU A 1 98 ? 7.233 -11.566 -0.237 1.00 77.69 98 GLU A O 1
ATOM 770 N N . ALA A 1 99 ? 5.409 -10.702 -1.202 1.00 62.34 99 ALA A N 1
ATOM 771 C CA . ALA A 1 99 ? 4.936 -10.008 -0.001 1.00 62.34 99 ALA A CA 1
ATOM 772 C C . ALA A 1 99 ? 4.871 -10.903 1.254 1.00 62.34 99 ALA A C 1
ATOM 774 O O . ALA A 1 99 ? 5.168 -10.452 2.366 1.00 62.34 99 ALA A O 1
ATOM 775 N N . SER A 1 100 ? 4.558 -12.189 1.108 1.00 62.19 100 SER A N 1
ATOM 776 C CA . SER A 1 100 ? 4.457 -13.129 2.230 1.00 62.19 100 SER A CA 1
ATOM 777 C C . SER A 1 100 ? 5.797 -13.648 2.770 1.00 62.19 100 SER A C 1
ATOM 779 O O . SER A 1 100 ? 5.820 -14.235 3.853 1.00 62.19 100 SER A O 1
ATOM 781 N N . GLU A 1 101 ? 6.914 -13.454 2.062 1.00 68.62 101 GLU A N 1
ATOM 782 C CA . GLU A 1 101 ? 8.215 -14.007 2.455 1.00 68.62 101 GLU A CA 1
ATOM 783 C C . GLU A 1 101 ? 8.951 -13.085 3.431 1.00 68.62 101 GLU A C 1
ATOM 785 O O . GLU A 1 101 ? 9.527 -12.055 3.065 1.00 68.62 101 GLU A O 1
ATOM 790 N N . ILE A 1 102 ? 8.912 -13.450 4.710 1.00 63.62 102 ILE A N 1
ATOM 791 C CA . ILE A 1 102 ? 9.505 -12.680 5.805 1.00 63.62 102 ILE A CA 1
ATOM 792 C C . ILE A 1 102 ? 11.009 -12.945 5.874 1.00 63.62 102 ILE A C 1
ATOM 794 O O . ILE A 1 102 ? 11.441 -14.093 5.884 1.00 63.62 102 ILE A O 1
ATOM 798 N N . GLY A 1 103 ? 11.809 -11.878 5.965 1.00 65.81 103 GLY A N 1
ATOM 799 C CA . GLY A 1 103 ? 13.270 -11.978 6.062 1.00 65.81 103 GLY A CA 1
ATOM 800 C C . GLY A 1 103 ? 13.980 -12.237 4.728 1.00 65.81 103 GLY A C 1
ATOM 801 O O . GLY A 1 103 ? 15.183 -12.491 4.718 1.00 65.81 103 GLY A O 1
ATOM 802 N N . ASN A 1 104 ? 13.270 -12.157 3.598 1.00 79.31 104 ASN A N 1
ATOM 803 C CA . ASN A 1 104 ? 13.887 -12.257 2.281 1.00 79.31 104 ASN A CA 1
ATOM 804 C C . ASN A 1 104 ? 14.718 -10.985 1.988 1.00 79.31 104 ASN A C 1
ATOM 806 O O . ASN A 1 104 ? 14.184 -9.904 1.737 1.00 79.31 104 ASN A O 1
ATOM 810 N N . HIS A 1 105 ? 16.045 -11.134 2.017 1.00 82.44 105 HIS A N 1
ATOM 811 C CA . HIS A 1 105 ? 17.031 -10.080 1.744 1.00 82.44 105 HIS A CA 1
ATOM 812 C C . HIS A 1 105 ? 16.860 -9.417 0.368 1.00 82.44 105 HIS A C 1
ATOM 814 O O . HIS A 1 105 ? 17.188 -8.243 0.212 1.00 82.44 105 HIS A O 1
ATOM 820 N N . ARG A 1 106 ? 16.300 -10.130 -0.617 1.00 86.38 106 ARG A N 1
ATOM 821 C CA . ARG A 1 106 ? 16.039 -9.587 -1.957 1.00 86.38 106 ARG A CA 1
ATOM 822 C C . ARG A 1 106 ? 14.982 -8.492 -1.917 1.00 86.38 106 ARG A C 1
ATOM 824 O O . ARG A 1 106 ? 15.139 -7.476 -2.578 1.00 86.38 106 ARG A O 1
ATOM 831 N N . ARG A 1 107 ? 13.944 -8.647 -1.087 1.00 86.12 107 ARG A N 1
ATOM 832 C CA . ARG A 1 107 ? 12.892 -7.630 -0.916 1.00 86.12 107 ARG A CA 1
ATOM 833 C C . ARG A 1 107 ? 13.440 -6.334 -0.346 1.00 86.12 107 ARG A C 1
ATOM 835 O O . ARG A 1 107 ? 13.067 -5.259 -0.798 1.00 86.12 107 ARG A O 1
ATOM 842 N N . VAL A 1 108 ? 14.334 -6.451 0.631 1.00 87.06 108 VAL A N 1
ATOM 843 C CA . VAL A 1 108 ? 15.026 -5.302 1.221 1.00 87.06 108 VAL A CA 1
ATOM 844 C C . VAL A 1 108 ? 15.830 -4.566 0.150 1.00 87.06 108 VAL A C 1
ATOM 846 O O . VAL A 1 108 ? 15.637 -3.366 -0.014 1.00 87.06 108 VAL A O 1
ATOM 849 N N . ALA A 1 109 ? 16.637 -5.292 -0.628 1.00 88.44 109 ALA A N 1
ATOM 850 C CA . ALA A 1 109 ? 17.443 -4.707 -1.697 1.00 88.44 109 ALA A CA 1
ATOM 851 C C . ALA A 1 109 ? 16.586 -4.051 -2.800 1.00 88.44 109 ALA A C 1
ATOM 853 O O . ALA A 1 109 ? 16.921 -2.973 -3.279 1.00 88.44 109 ALA A O 1
ATOM 854 N N . MET A 1 110 ? 15.444 -4.650 -3.161 1.00 92.31 110 MET A N 1
ATOM 855 C CA . MET A 1 110 ? 14.487 -4.051 -4.103 1.00 92.31 110 MET A CA 1
ATOM 856 C C . MET A 1 110 ? 13.916 -2.724 -3.580 1.00 92.31 110 MET A C 1
ATOM 858 O O . MET A 1 110 ? 13.851 -1.747 -4.321 1.00 92.31 110 MET A O 1
ATOM 862 N N . VAL A 1 111 ? 13.517 -2.666 -2.304 1.00 90.62 111 VAL A N 1
ATOM 863 C CA . VAL A 1 111 ? 12.984 -1.437 -1.689 1.00 90.62 111 VAL A CA 1
ATOM 864 C C . VAL A 1 111 ? 14.050 -0.350 -1.592 1.00 90.62 111 VAL A C 1
ATOM 866 O O . VAL A 1 111 ? 13.743 0.808 -1.852 1.00 90.62 111 VAL A O 1
ATOM 869 N N . GLU A 1 112 ? 15.288 -0.704 -1.248 1.00 91.56 112 GLU A N 1
ATOM 870 C CA . GLU A 1 112 ? 16.414 0.236 -1.205 1.00 91.56 112 GLU A CA 1
ATOM 871 C C . GLU A 1 112 ? 16.720 0.807 -2.596 1.00 91.56 112 GLU A C 1
ATOM 873 O O . GLU A 1 112 ? 16.794 2.025 -2.749 1.00 91.56 112 GLU A O 1
ATOM 878 N N . ALA A 1 113 ? 16.763 -0.040 -3.628 1.00 91.50 113 ALA A N 1
ATOM 879 C CA . ALA A 1 113 ? 16.954 0.409 -5.005 1.00 91.50 113 ALA A CA 1
ATOM 880 C C . ALA A 1 113 ? 15.830 1.359 -5.468 1.00 91.50 113 ALA A C 1
ATOM 882 O O . ALA A 1 113 ? 16.095 2.408 -6.055 1.00 91.50 113 ALA A O 1
ATOM 883 N N . LEU A 1 114 ? 14.567 1.052 -5.146 1.00 91.81 114 LEU A N 1
ATOM 884 C CA . LEU A 1 114 ? 13.431 1.941 -5.427 1.00 91.81 114 LEU A CA 1
ATOM 885 C C . LEU A 1 114 ? 13.501 3.248 -4.618 1.00 91.81 114 LEU A C 1
ATOM 887 O O . LEU A 1 114 ? 13.155 4.315 -5.126 1.00 91.81 114 LEU A O 1
ATOM 891 N N . ALA A 1 115 ? 13.976 3.199 -3.373 1.00 89.62 115 ALA A N 1
ATOM 892 C CA . ALA A 1 115 ? 14.145 4.384 -2.536 1.00 89.62 115 ALA A CA 1
ATOM 893 C C . ALA A 1 115 ? 15.113 5.400 -3.159 1.00 89.62 115 ALA A C 1
ATOM 895 O O . ALA A 1 115 ? 14.874 6.605 -3.050 1.00 89.62 115 ALA A O 1
ATOM 896 N N . GLU A 1 116 ? 16.162 4.918 -3.828 1.00 88.94 116 GLU A N 1
ATOM 897 C CA . GLU A 1 116 ? 17.215 5.734 -4.442 1.00 88.94 116 GLU A CA 1
ATOM 898 C C . GLU A 1 116 ? 16.900 6.136 -5.889 1.00 88.94 116 GLU A C 1
ATOM 900 O O . GLU A 1 116 ? 17.077 7.302 -6.247 1.00 88.94 116 GLU A O 1
ATOM 905 N N . HIS A 1 117 ? 16.357 5.212 -6.689 1.00 89.50 117 HIS A N 1
ATOM 906 C CA . HIS A 1 117 ? 16.207 5.361 -8.146 1.00 89.50 117 HIS A CA 1
ATOM 907 C C . HIS A 1 117 ? 14.764 5.237 -8.649 1.00 89.50 117 HIS A C 1
ATOM 909 O O . HIS A 1 117 ? 14.461 5.652 -9.760 1.00 89.50 117 HIS A O 1
ATOM 915 N N . GLY A 1 118 ? 13.843 4.746 -7.820 1.00 87.69 118 GLY A N 1
ATOM 916 C CA . GLY A 1 118 ? 12.437 4.574 -8.194 1.00 87.69 118 GLY A CA 1
ATOM 917 C C . GLY A 1 118 ? 11.726 5.885 -8.541 1.00 87.69 118 GLY A C 1
ATOM 918 O O . GLY A 1 118 ? 12.064 6.958 -8.025 1.00 87.69 118 GLY A O 1
ATOM 919 N N . SER A 1 119 ? 10.728 5.765 -9.407 1.00 87.06 119 SER A N 1
ATOM 920 C CA . SER A 1 119 ? 9.868 6.821 -9.923 1.00 87.06 119 SER A CA 1
ATOM 921 C C . SER A 1 119 ? 8.599 6.997 -9.081 1.00 87.06 119 SER A C 1
ATOM 923 O O . SER A 1 119 ? 8.297 6.226 -8.165 1.00 87.06 119 SER A O 1
ATOM 925 N N . VAL A 1 120 ? 7.831 8.052 -9.362 1.00 84.06 120 VAL A N 1
ATOM 926 C CA . VAL A 1 120 ? 6.605 8.382 -8.611 1.00 84.06 120 VAL A CA 1
ATOM 927 C C . VAL A 1 120 ? 5.521 7.322 -8.839 1.00 84.06 120 VAL A C 1
ATOM 929 O O . VAL A 1 120 ? 4.682 7.081 -7.970 1.00 84.06 120 VAL A O 1
ATOM 932 N N . GLU A 1 121 ? 5.573 6.650 -9.982 1.00 83.19 121 GLU A N 1
ATOM 933 C CA . GLU A 1 121 ? 4.706 5.566 -10.411 1.00 83.19 121 GLU A CA 1
ATOM 934 C C . GLU A 1 121 ? 4.778 4.367 -9.448 1.00 83.19 121 GLU A C 1
ATOM 936 O O . GLU A 1 121 ? 3.757 3.727 -9.187 1.00 83.19 121 GLU A O 1
ATOM 941 N N . SER A 1 122 ? 5.934 4.137 -8.814 1.00 83.06 122 SER A N 1
ATOM 942 C CA . SER A 1 122 ? 6.126 3.097 -7.792 1.00 83.06 122 SER A CA 1
ATOM 943 C C . SER A 1 122 ? 5.340 3.322 -6.498 1.00 83.06 122 SER A C 1
ATOM 945 O O . SER A 1 122 ? 5.111 2.378 -5.737 1.00 83.06 122 SER A O 1
ATOM 947 N N . LEU A 1 123 ? 4.902 4.554 -6.210 1.00 76.56 123 LEU A N 1
ATOM 948 C CA . LEU A 1 123 ? 4.298 4.895 -4.917 1.00 76.56 123 LEU A CA 1
ATOM 949 C C . LEU A 1 123 ? 3.001 4.139 -4.631 1.00 76.56 123 LEU A C 1
ATOM 951 O O . LEU A 1 123 ? 2.735 3.830 -3.469 1.00 76.56 123 LEU A O 1
ATOM 955 N N . ALA A 1 124 ? 2.178 3.883 -5.650 1.00 74.75 124 ALA A N 1
ATOM 956 C CA . ALA A 1 124 ? 0.907 3.187 -5.465 1.00 74.75 124 ALA A CA 1
ATOM 957 C C . ALA A 1 124 ? 1.145 1.761 -4.952 1.00 74.75 124 ALA A C 1
ATOM 959 O O . ALA A 1 124 ? 0.652 1.399 -3.884 1.00 74.75 124 ALA A O 1
ATOM 960 N N . THR A 1 125 ? 1.996 1.007 -5.649 1.00 78.12 125 THR A N 1
ATOM 961 C CA . THR A 1 125 ? 2.330 -0.374 -5.295 1.00 78.12 125 THR A CA 1
ATOM 962 C C . THR A 1 125 ? 3.089 -0.455 -3.971 1.00 78.12 125 THR A C 1
ATOM 964 O O . THR A 1 125 ? 2.774 -1.294 -3.134 1.00 78.12 125 THR A O 1
ATOM 967 N N . LEU A 1 126 ? 4.042 0.448 -3.706 1.00 77.31 126 LEU A N 1
ATOM 968 C CA . LEU A 1 126 ? 4.766 0.463 -2.426 1.00 77.31 126 LEU A CA 1
ATOM 969 C C . LEU A 1 126 ? 3.841 0.726 -1.228 1.00 77.31 126 LEU A C 1
ATOM 971 O O . LEU A 1 126 ? 4.028 0.131 -0.165 1.00 77.31 126 LEU A O 1
ATOM 975 N N . ARG A 1 127 ? 2.829 1.589 -1.390 1.00 76.75 127 ARG A N 1
ATOM 976 C CA . ARG A 1 127 ? 1.810 1.833 -0.356 1.00 76.75 127 ARG A CA 1
ATOM 977 C C . ARG A 1 127 ? 0.911 0.621 -0.146 1.00 76.75 127 ARG A C 1
ATOM 979 O O . ARG A 1 127 ? 0.600 0.317 1.001 1.00 76.75 127 ARG A O 1
ATOM 986 N N . GLU A 1 128 ? 0.537 -0.075 -1.215 1.00 77.12 128 GLU A N 1
ATOM 987 C CA . GLU A 1 128 ? -0.244 -1.313 -1.136 1.00 77.12 128 GLU A CA 1
ATOM 988 C C . GLU A 1 128 ? 0.526 -2.413 -0.388 1.00 77.12 128 GLU A C 1
ATOM 990 O O . GLU A 1 128 ? 0.010 -2.990 0.568 1.00 77.12 128 GLU A O 1
ATOM 995 N N . ILE A 1 129 ? 1.808 -2.610 -0.714 1.00 76.44 129 ILE A N 1
ATOM 996 C CA . ILE A 1 129 ? 2.679 -3.571 -0.021 1.00 76.44 129 ILE A CA 1
ATOM 997 C C . ILE A 1 129 ? 2.843 -3.191 1.453 1.00 76.44 129 ILE A C 1
ATOM 999 O O . ILE A 1 129 ? 2.726 -4.048 2.328 1.00 76.44 129 ILE A O 1
ATOM 1003 N N . LEU A 1 130 ? 3.089 -1.912 1.760 1.00 74.06 130 LEU A N 1
ATOM 1004 C CA . LEU A 1 130 ? 3.156 -1.443 3.145 1.00 74.06 130 LEU A CA 1
ATOM 1005 C C . LEU A 1 130 ? 1.844 -1.740 3.889 1.00 74.06 130 LEU A C 1
ATOM 1007 O O . LEU A 1 130 ? 1.876 -2.222 5.022 1.00 74.06 130 LEU A O 1
ATOM 1011 N N . HIS A 1 131 ? 0.702 -1.504 3.244 1.00 65.81 131 HIS A N 1
ATOM 1012 C CA . HIS A 1 131 ? -0.619 -1.743 3.813 1.00 65.81 131 HIS A CA 1
ATOM 1013 C C . HIS A 1 131 ? -0.881 -3.231 4.099 1.00 65.81 131 HIS A C 1
ATOM 1015 O O . HIS A 1 131 ? -1.438 -3.550 5.146 1.00 65.81 131 HIS A O 1
ATOM 1021 N N . GLU A 1 132 ? -0.422 -4.161 3.259 1.00 67.19 132 GLU A N 1
ATOM 1022 C CA . GLU A 1 132 ? -0.520 -5.602 3.545 1.00 67.19 132 GLU A CA 1
ATOM 1023 C C . GLU A 1 132 ? 0.361 -6.046 4.731 1.00 67.19 132 GLU A C 1
ATOM 1025 O O . GLU A 1 132 ? -0.010 -6.947 5.490 1.00 67.19 132 GLU A O 1
ATOM 1030 N N . GLN A 1 133 ? 1.516 -5.403 4.942 1.00 63.28 133 GLN A N 1
ATOM 1031 C CA . GLN A 1 133 ? 2.459 -5.776 6.008 1.00 63.28 133 GLN A CA 1
ATOM 1032 C C . GLN A 1 133 ? 2.069 -5.250 7.399 1.00 63.28 133 GLN A C 1
ATOM 1034 O O . GLN A 1 133 ? 2.389 -5.891 8.406 1.00 63.28 133 GLN A O 1
ATOM 1039 N N . VAL A 1 134 ? 1.382 -4.105 7.501 1.00 56.06 134 VAL A N 1
ATOM 1040 C CA . VAL A 1 134 ? 1.044 -3.481 8.799 1.00 56.06 134 VAL A CA 1
ATOM 1041 C C . VAL A 1 134 ? 0.113 -4.353 9.665 1.00 56.06 134 VAL A C 1
ATOM 1043 O O . VAL A 1 134 ? 0.426 -4.537 10.850 1.00 56.06 134 VAL A O 1
ATOM 1046 N N . PRO A 1 135 ? -0.972 -4.960 9.138 1.00 53.28 135 PRO A N 1
ATOM 1047 C CA . PRO A 1 135 ? -1.800 -5.899 9.892 1.00 53.28 135 PRO A CA 1
ATOM 1048 C C . PRO A 1 135 ? -1.005 -7.123 10.358 1.00 53.28 135 PRO A C 1
ATOM 1050 O O . PRO A 1 135 ? -1.105 -7.509 11.521 1.00 53.28 135 PRO A O 1
ATOM 1053 N N . LEU A 1 136 ? -0.144 -7.687 9.500 1.00 52.03 136 LEU A N 1
ATOM 1054 C CA . LEU A 1 136 ? 0.697 -8.843 9.835 1.00 52.03 136 LEU A CA 1
ATOM 1055 C C . LEU A 1 136 ? 1.658 -8.536 10.996 1.00 52.03 136 LEU A C 1
ATOM 1057 O O . LEU A 1 136 ? 1.758 -9.328 11.938 1.00 52.03 136 LEU A O 1
ATOM 1061 N N . ALA A 1 137 ? 2.305 -7.368 10.979 1.00 48.88 137 ALA A N 1
ATOM 1062 C CA . ALA A 1 137 ? 3.218 -6.935 12.035 1.00 48.88 137 ALA A CA 1
ATOM 1063 C C . ALA A 1 137 ? 2.493 -6.667 13.370 1.00 48.88 137 ALA A C 1
ATOM 1065 O O . ALA A 1 137 ? 2.987 -7.039 14.440 1.00 48.88 137 ALA A O 1
ATOM 1066 N N . GLN A 1 138 ? 1.298 -6.063 13.334 1.00 50.62 138 GLN A N 1
ATOM 1067 C CA . GLN A 1 138 ? 0.492 -5.832 14.537 1.00 50.62 138 GLN A CA 1
ATOM 1068 C C . GLN A 1 138 ? -0.034 -7.145 15.132 1.00 50.62 138 GLN A C 1
ATOM 1070 O O . GLN A 1 138 ? 0.111 -7.371 16.337 1.00 50.62 138 GLN A O 1
ATOM 1075 N N . THR A 1 139 ? -0.572 -8.049 14.309 1.00 47.06 139 THR A N 1
ATOM 1076 C CA . THR A 1 139 ? -1.065 -9.362 14.747 1.00 47.06 139 THR A CA 1
ATOM 1077 C C . THR A 1 139 ? 0.053 -10.211 15.354 1.00 47.06 139 THR A C 1
ATOM 1079 O O . THR A 1 139 ? -0.129 -10.770 16.438 1.00 47.06 139 THR A O 1
ATOM 1082 N N . LYS A 1 140 ? 1.248 -10.246 14.745 1.00 50.00 140 LYS A N 1
ATOM 1083 C CA . LYS A 1 140 ? 2.396 -10.974 15.312 1.00 50.00 140 LYS A CA 1
ATOM 1084 C C . LYS A 1 140 ? 2.918 -10.356 16.606 1.00 50.00 140 LYS A C 1
ATOM 1086 O O . LYS A 1 140 ? 3.254 -11.099 17.526 1.00 50.00 140 LYS A O 1
ATOM 1091 N N . LYS A 1 141 ? 2.907 -9.025 16.747 1.00 51.97 141 LYS A N 1
ATOM 1092 C CA . LYS A 1 141 ? 3.242 -8.345 18.012 1.00 51.97 141 LYS A CA 1
ATOM 1093 C C . LYS A 1 141 ? 2.282 -8.729 19.143 1.00 51.97 141 LYS A C 1
ATOM 1095 O O . LYS A 1 141 ? 2.726 -8.928 20.272 1.00 51.97 141 LYS A O 1
ATOM 1100 N N . PHE A 1 142 ? 0.986 -8.873 18.857 1.00 51.84 142 PHE A N 1
ATOM 1101 C CA . PHE A 1 142 ? 0.006 -9.337 19.846 1.00 51.84 142 PHE A CA 1
ATOM 1102 C C . PHE A 1 142 ? 0.206 -10.804 20.240 1.00 51.84 142 PHE A C 1
ATOM 1104 O O . PHE A 1 142 ? 0.099 -11.120 21.424 1.00 51.84 142 PHE A O 1
ATOM 1111 N N . ILE A 1 143 ? 0.530 -11.677 19.282 1.00 50.19 143 ILE A N 1
ATOM 1112 C CA . ILE A 1 143 ? 0.823 -13.098 19.532 1.00 50.19 143 ILE A CA 1
ATOM 1113 C C . ILE A 1 143 ? 2.112 -13.241 20.356 1.00 50.19 143 ILE A C 1
ATOM 1115 O O . ILE A 1 143 ? 2.118 -13.905 21.386 1.00 50.19 143 ILE A O 1
ATOM 1119 N N . SER A 1 144 ? 3.175 -12.538 19.970 1.00 48.31 144 SER A N 1
ATOM 1120 C CA . SER A 1 144 ? 4.462 -12.508 20.671 1.00 48.31 144 SER A CA 1
ATOM 1121 C C . SER A 1 144 ? 4.346 -11.964 22.108 1.00 48.31 144 SER A C 1
ATOM 1123 O O . SER A 1 144 ? 4.865 -12.565 23.051 1.00 48.31 144 SER A O 1
ATOM 1125 N N . ALA A 1 145 ? 3.581 -10.885 22.320 1.00 53.31 145 ALA A N 1
ATOM 1126 C CA . ALA A 1 145 ? 3.306 -10.357 23.658 1.00 53.31 145 ALA A CA 1
ATOM 1127 C C . ALA A 1 145 ? 2.452 -11.310 24.517 1.00 53.31 145 ALA A C 1
ATOM 1129 O O . ALA A 1 145 ? 2.630 -11.360 25.734 1.00 53.31 145 ALA A O 1
ATOM 1130 N N . ALA A 1 146 ? 1.544 -12.076 23.901 1.00 47.44 146 ALA A N 1
ATOM 1131 C CA . ALA A 1 146 ? 0.754 -13.097 24.587 1.00 47.44 146 ALA A CA 1
ATOM 1132 C C . ALA A 1 146 ? 1.603 -14.316 24.990 1.00 47.44 146 ALA A C 1
ATOM 1134 O O . ALA A 1 146 ? 1.439 -14.825 26.096 1.00 47.44 146 ALA A O 1
ATOM 1135 N N . ILE A 1 147 ? 2.549 -14.732 24.139 1.00 50.59 147 ILE A N 1
ATOM 1136 C CA . ILE A 1 147 ? 3.477 -15.839 24.416 1.00 50.59 147 ILE A CA 1
ATOM 1137 C C . ILE A 1 147 ? 4.478 -15.450 25.515 1.00 50.59 147 ILE A C 1
ATOM 1139 O O . ILE A 1 147 ? 4.671 -16.216 26.449 1.00 50.59 147 ILE A O 1
ATOM 1143 N N . ASN A 1 148 ? 5.042 -14.237 25.488 1.00 49.03 148 ASN A N 1
ATOM 1144 C CA . ASN A 1 148 ? 5.963 -13.762 26.534 1.00 49.03 148 ASN A CA 1
ATOM 1145 C C . ASN A 1 148 ? 5.289 -13.556 27.909 1.00 49.03 148 ASN A C 1
ATOM 1147 O O . ASN A 1 148 ? 5.961 -13.599 28.940 1.00 49.03 148 ASN A O 1
ATOM 1151 N N . GLY A 1 149 ? 3.975 -13.303 27.941 1.00 47.97 149 GLY A N 1
ATOM 1152 C CA . GLY A 1 149 ? 3.198 -13.195 29.182 1.00 47.97 149 GLY A CA 1
ATOM 1153 C C . GLY A 1 149 ? 2.942 -14.546 29.860 1.00 47.97 149 GLY A C 1
ATOM 1154 O O . GLY A 1 149 ? 2.784 -14.605 31.081 1.00 47.97 149 GLY A O 1
ATOM 1155 N N . ALA A 1 150 ? 2.957 -15.634 29.089 1.00 46.66 150 ALA A N 1
ATOM 1156 C CA . ALA A 1 150 ? 2.935 -16.999 29.588 1.00 46.66 150 ALA A CA 1
ATOM 1157 C C . ALA A 1 150 ? 4.381 -17.444 29.856 1.00 46.66 150 ALA A C 1
ATOM 1159 O O . ALA A 1 150 ? 5.090 -17.894 28.964 1.00 46.66 150 ALA A O 1
ATOM 1160 N N . ARG A 1 151 ? 4.854 -17.278 31.098 1.00 49.56 151 ARG A N 1
ATOM 1161 C CA . ARG A 1 151 ? 6.150 -17.814 31.545 1.00 49.56 151 ARG A CA 1
ATOM 1162 C C . ARG A 1 151 ? 6.187 -19.335 31.371 1.00 49.56 151 ARG A C 1
ATOM 1164 O O . ARG A 1 151 ? 5.843 -20.059 32.298 1.00 49.56 151 ARG A O 1
ATOM 1171 N N . THR A 1 152 ? 6.657 -19.808 30.231 1.00 47.88 152 THR A N 1
ATOM 1172 C CA . THR A 1 152 ? 7.019 -21.209 30.015 1.00 47.88 152 THR A CA 1
ATOM 1173 C C . THR A 1 152 ? 8.083 -21.249 28.935 1.00 47.88 152 THR A C 1
ATOM 1175 O O . THR A 1 152 ? 7.785 -20.902 27.801 1.00 47.88 152 THR A O 1
ATOM 1178 N N . GLU A 1 153 ? 9.297 -21.604 29.364 1.00 50.97 153 GLU A N 1
ATOM 1179 C CA . GLU A 1 153 ? 10.438 -22.151 28.613 1.00 50.97 153 GLU A CA 1
ATOM 1180 C C . GLU A 1 153 ? 10.692 -21.582 27.207 1.00 50.97 153 GLU A C 1
ATOM 1182 O O . GLU A 1 153 ? 9.877 -21.709 26.298 1.00 50.97 153 GLU A O 1
ATOM 1187 N N . GLU A 1 154 ? 11.876 -20.983 27.023 1.00 54.06 154 GLU A N 1
ATOM 1188 C CA . GLU A 1 154 ? 12.415 -20.493 25.748 1.00 54.06 154 GLU A CA 1
ATOM 1189 C C . GLU A 1 154 ? 12.444 -21.599 24.678 1.00 54.06 154 GLU A C 1
ATOM 1191 O O . GLU A 1 154 ? 13.462 -22.226 24.401 1.00 54.06 154 GLU A O 1
ATOM 1196 N N . ASN A 1 155 ? 11.301 -21.844 24.050 1.00 59.31 155 ASN A N 1
ATOM 1197 C CA . ASN A 1 155 ? 11.201 -22.686 22.878 1.00 59.31 155 ASN A CA 1
ATOM 1198 C C . ASN A 1 155 ? 11.742 -21.900 21.681 1.00 59.31 155 ASN A C 1
ATOM 1200 O O . ASN A 1 155 ? 11.381 -20.743 21.465 1.00 59.31 155 ASN A O 1
ATOM 1204 N N . ILE A 1 156 ? 12.567 -22.553 20.860 1.00 56.22 156 ILE A N 1
ATOM 1205 C CA . ILE A 1 156 ? 13.136 -22.016 19.607 1.00 56.22 156 ILE A CA 1
ATOM 1206 C C . ILE A 1 156 ? 12.051 -21.366 18.725 1.00 56.22 156 ILE A C 1
ATOM 1208 O O . ILE A 1 156 ? 12.297 -20.357 18.071 1.00 56.22 156 ILE A O 1
ATOM 1212 N N . SER A 1 157 ? 10.817 -21.877 18.782 1.00 54.91 157 SER A N 1
ATOM 1213 C CA . SER A 1 157 ? 9.646 -21.301 18.112 1.00 54.91 157 SER A CA 1
ATOM 1214 C C . SER A 1 157 ? 9.327 -19.858 18.535 1.00 54.91 157 SER A C 1
ATOM 1216 O O . SER A 1 157 ? 8.937 -19.053 17.692 1.00 54.91 157 SER A O 1
ATOM 1218 N N . THR A 1 158 ? 9.487 -19.507 19.813 1.00 61.84 158 THR A N 1
ATOM 1219 C CA . THR A 1 158 ? 9.238 -18.150 20.326 1.00 61.84 158 THR A CA 1
ATOM 1220 C C . THR A 1 158 ? 10.325 -17.187 19.854 1.00 61.84 158 THR A C 1
ATOM 1222 O O . THR A 1 158 ? 10.026 -16.063 19.457 1.00 61.84 158 THR A O 1
ATOM 1225 N N . LEU A 1 159 ? 11.585 -17.637 19.829 1.00 60.66 159 LEU A N 1
ATOM 1226 C CA . LEU A 1 159 ? 12.710 -16.864 19.291 1.00 60.66 159 LEU A CA 1
ATOM 1227 C C . LEU A 1 159 ? 12.546 -16.594 17.789 1.00 60.66 159 LEU A C 1
ATOM 1229 O O . LEU A 1 159 ? 12.712 -15.454 17.362 1.00 60.66 159 LEU A O 1
ATOM 1233 N N . LEU A 1 160 ? 12.153 -17.602 17.002 1.00 62.22 160 LEU A N 1
ATOM 1234 C CA . LEU A 1 160 ? 11.887 -17.444 15.567 1.00 62.22 160 LEU A CA 1
ATOM 1235 C C . LEU A 1 160 ? 10.758 -16.437 15.301 1.00 62.22 160 LEU A C 1
ATOM 1237 O O . LEU A 1 160 ? 10.914 -15.556 14.460 1.00 62.22 160 LEU A O 1
ATOM 1241 N N . MET A 1 161 ? 9.672 -16.479 16.082 1.00 64.12 161 MET A N 1
ATOM 1242 C CA . MET A 1 161 ? 8.594 -15.487 15.983 1.00 64.12 161 MET A CA 1
ATOM 1243 C C . MET A 1 161 ? 9.058 -14.052 16.281 1.00 64.12 161 MET A C 1
ATOM 1245 O O . MET A 1 161 ? 8.598 -13.114 15.630 1.00 64.12 161 MET A O 1
ATOM 1249 N N . HIS A 1 162 ? 9.964 -13.859 17.247 1.00 64.75 162 HIS A N 1
ATOM 1250 C CA . HIS A 1 162 ? 10.537 -12.538 17.544 1.00 64.75 162 HIS A CA 1
ATOM 1251 C C . HIS A 1 162 ? 11.444 -12.032 16.420 1.00 64.75 162 HIS A C 1
ATOM 1253 O O . HIS A 1 162 ? 11.352 -10.860 16.055 1.00 64.75 162 HIS A O 1
ATOM 1259 N N . VAL A 1 163 ? 12.282 -12.903 15.850 1.00 66.38 163 VAL A N 1
ATOM 1260 C CA . VAL A 1 163 ? 13.161 -12.563 14.718 1.00 66.38 163 VAL A CA 1
ATOM 1261 C C . VAL A 1 163 ? 12.338 -12.191 13.484 1.00 66.38 163 VAL A C 1
ATOM 1263 O O . VAL A 1 163 ? 12.605 -11.169 12.857 1.00 66.38 163 VAL A O 1
ATOM 1266 N N . GLU A 1 164 ? 11.288 -12.952 13.173 1.00 68.06 164 GLU A N 1
ATOM 1267 C CA . GLU A 1 164 ? 10.368 -12.638 12.075 1.00 68.06 164 GLU A CA 1
ATOM 1268 C C . GLU A 1 164 ? 9.649 -11.300 12.278 1.00 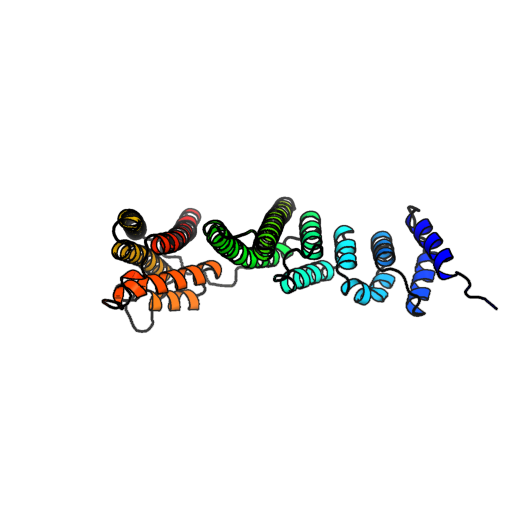68.06 164 GLU A C 1
ATOM 1270 O O . GLU A 1 164 ? 9.543 -10.507 11.344 1.00 68.06 164 GLU A O 1
ATOM 1275 N N . ALA A 1 165 ? 9.164 -11.028 13.494 1.00 67.00 165 ALA A N 1
ATOM 1276 C CA . ALA A 1 165 ? 8.495 -9.767 13.806 1.00 67.00 165 ALA A CA 1
ATOM 1277 C C . ALA A 1 165 ? 9.453 -8.567 13.707 1.00 67.00 165 ALA A C 1
ATOM 1279 O O . ALA A 1 165 ? 9.055 -7.497 13.243 1.00 67.00 165 ALA A O 1
ATOM 1280 N N . ALA A 1 166 ? 10.715 -8.740 14.113 1.00 68.62 166 ALA A N 1
ATOM 1281 C CA . ALA A 1 166 ? 11.752 -7.725 13.955 1.00 68.62 166 ALA A CA 1
ATOM 1282 C C . ALA A 1 166 ? 12.078 -7.474 12.474 1.00 68.62 166 ALA A C 1
ATOM 1284 O O . ALA A 1 166 ? 12.108 -6.321 12.055 1.00 68.62 166 ALA A O 1
ATOM 1285 N N . ALA A 1 167 ? 12.232 -8.533 11.672 1.00 71.00 167 ALA A N 1
ATOM 1286 C CA . ALA A 1 167 ? 12.485 -8.426 10.235 1.00 71.00 167 ALA A CA 1
ATOM 1287 C C . ALA A 1 167 ? 11.325 -7.754 9.480 1.00 71.00 167 ALA A C 1
ATOM 1289 O O . ALA A 1 167 ? 11.555 -6.925 8.605 1.00 71.00 167 ALA A O 1
ATOM 1290 N N . GLN A 1 168 ? 10.071 -8.057 9.837 1.00 72.56 168 GLN A N 1
ATOM 1291 C CA . GLN A 1 168 ? 8.903 -7.380 9.259 1.00 72.56 168 GLN A CA 1
ATOM 1292 C C . GLN A 1 168 ? 8.854 -5.896 9.611 1.00 72.56 168 GLN A C 1
ATOM 1294 O O . GLN A 1 168 ? 8.486 -5.075 8.773 1.00 72.56 168 GLN A O 1
ATOM 1299 N N . ARG A 1 169 ? 9.215 -5.548 10.849 1.00 72.69 169 ARG A N 1
ATOM 1300 C CA . ARG A 1 169 ? 9.270 -4.154 11.278 1.00 72.69 169 ARG A CA 1
ATOM 1301 C C . ARG A 1 169 ? 10.353 -3.382 10.527 1.00 72.69 169 ARG A C 1
ATOM 1303 O O . ARG A 1 169 ? 10.053 -2.309 10.021 1.00 72.69 169 ARG A O 1
ATOM 1310 N N . ASP A 1 170 ? 11.560 -3.936 10.439 1.00 78.31 170 ASP A N 1
ATOM 1311 C CA . ASP A 1 170 ? 12.675 -3.329 9.701 1.00 78.31 170 ASP A CA 1
ATOM 1312 C C . ASP A 1 170 ? 12.303 -3.113 8.227 1.00 78.31 170 ASP A C 1
ATOM 1314 O O . ASP A 1 170 ? 12.448 -2.020 7.686 1.00 78.31 170 ASP A O 1
ATOM 1318 N N . PHE A 1 171 ? 11.688 -4.118 7.599 1.00 82.25 171 PHE A N 1
ATOM 1319 C CA . PHE A 1 171 ? 11.198 -4.000 6.230 1.00 82.25 171 PHE A CA 1
ATOM 1320 C C . PHE A 1 171 ? 10.119 -2.912 6.066 1.00 82.25 171 PHE A C 1
ATOM 1322 O O . PHE A 1 171 ? 10.175 -2.129 5.118 1.00 82.25 171 PHE A O 1
ATOM 1329 N N . ALA A 1 172 ? 9.158 -2.816 6.991 1.00 78.75 172 ALA A N 1
ATOM 1330 C CA . ALA A 1 172 ? 8.137 -1.768 6.964 1.00 78.75 172 ALA A CA 1
ATOM 1331 C C . ALA A 1 172 ? 8.739 -0.363 7.151 1.00 78.75 172 ALA A C 1
ATOM 1333 O O . ALA A 1 172 ? 8.319 0.578 6.478 1.00 78.75 172 ALA A O 1
ATOM 1334 N N . GLU A 1 173 ? 9.741 -0.216 8.022 1.00 79.06 173 GLU A N 1
ATOM 1335 C CA . GLU A 1 173 ? 10.474 1.042 8.210 1.00 79.06 173 GLU A CA 1
ATOM 1336 C C . GLU A 1 173 ? 11.215 1.445 6.920 1.00 79.06 173 GLU A C 1
ATOM 1338 O O . GLU A 1 173 ? 11.113 2.598 6.491 1.00 79.06 173 GLU A O 1
ATOM 1343 N N . LYS A 1 174 ? 11.855 0.491 6.228 1.00 83.69 174 LYS A N 1
ATOM 1344 C CA . LYS A 1 174 ? 12.485 0.725 4.916 1.00 83.69 174 LYS A CA 1
ATOM 1345 C C . LYS A 1 174 ? 11.480 1.100 3.826 1.00 83.69 174 LYS A C 1
ATOM 1347 O O . LYS A 1 174 ? 11.754 2.005 3.042 1.00 83.69 174 LYS A O 1
ATOM 1352 N N . LEU A 1 175 ? 10.300 0.477 3.800 1.00 82.94 175 LEU A N 1
ATOM 1353 C CA . LEU A 1 175 ? 9.217 0.844 2.878 1.00 82.94 175 LEU A CA 1
ATOM 1354 C C . LEU A 1 175 ? 8.716 2.273 3.109 1.00 82.94 175 LEU A C 1
ATOM 1356 O O . LEU A 1 175 ? 8.561 3.033 2.154 1.00 82.94 175 LEU A O 1
ATOM 1360 N N . VAL A 1 176 ? 8.485 2.660 4.368 1.00 77.00 176 VAL A N 1
ATOM 1361 C CA . VAL A 1 176 ? 8.081 4.031 4.722 1.00 77.00 176 VAL A CA 1
ATOM 1362 C C . VAL A 1 176 ? 9.143 5.034 4.275 1.00 77.00 176 VAL A C 1
ATOM 1364 O O . VAL A 1 176 ? 8.807 6.063 3.687 1.00 77.00 176 VAL A O 1
ATOM 1367 N N . HIS A 1 177 ? 10.418 4.719 4.506 1.00 82.38 177 HIS A N 1
ATOM 1368 C CA . HIS A 1 177 ? 11.535 5.549 4.069 1.00 82.38 177 HIS A CA 1
ATOM 1369 C C . HIS A 1 177 ? 11.584 5.697 2.539 1.00 82.38 177 HIS A C 1
ATOM 1371 O O . HIS A 1 177 ? 11.651 6.819 2.036 1.00 82.38 177 HIS A O 1
ATOM 1377 N N . ALA A 1 178 ? 11.457 4.593 1.795 1.00 83.69 178 ALA A N 1
ATOM 1378 C CA . ALA A 1 178 ? 11.432 4.598 0.333 1.00 83.69 178 ALA A CA 1
ATOM 1379 C C . ALA A 1 178 ? 10.288 5.459 -0.229 1.00 83.69 178 ALA A C 1
ATOM 1381 O O . ALA A 1 178 ? 10.512 6.314 -1.085 1.00 83.69 178 ALA A O 1
ATOM 1382 N N . ILE A 1 179 ? 9.073 5.301 0.309 1.00 77.75 179 ILE A N 1
ATOM 1383 C CA . ILE A 1 179 ? 7.904 6.117 -0.058 1.00 77.75 179 ILE A CA 1
ATOM 1384 C C . ILE A 1 179 ? 8.179 7.605 0.190 1.00 77.75 179 ILE A C 1
ATOM 1386 O O . ILE A 1 179 ? 7.791 8.442 -0.631 1.00 77.75 179 ILE A O 1
ATOM 1390 N N . GLY A 1 180 ? 8.834 7.939 1.305 1.00 74.62 180 GLY A N 1
ATOM 1391 C CA . GLY A 1 180 ? 9.241 9.303 1.638 1.00 74.62 180 GLY A CA 1
ATOM 1392 C C . GLY A 1 180 ? 10.168 9.902 0.581 1.00 74.62 180 GLY A C 1
ATOM 1393 O O . GLY A 1 180 ? 9.822 10.923 -0.015 1.00 74.62 180 GLY A O 1
ATOM 1394 N N . LEU A 1 181 ? 11.283 9.228 0.287 1.00 84.94 181 LEU A N 1
ATOM 1395 C CA . LEU A 1 181 ? 12.286 9.697 -0.677 1.00 84.94 181 LEU A CA 1
ATOM 1396 C C . LEU A 1 181 ? 11.725 9.855 -2.095 1.00 84.94 181 LEU A C 1
ATOM 1398 O O . LEU A 1 181 ? 11.972 10.867 -2.754 1.00 84.94 181 LEU A O 1
ATOM 1402 N N . ILE A 1 182 ? 10.929 8.891 -2.566 1.00 84.06 182 ILE A N 1
ATOM 1403 C CA . ILE A 1 182 ? 10.274 8.976 -3.880 1.00 84.06 182 ILE A CA 1
ATOM 1404 C C . ILE A 1 182 ? 9.281 10.153 -3.906 1.00 84.06 182 ILE A C 1
ATOM 1406 O O . ILE A 1 182 ? 9.239 10.928 -4.863 1.00 84.06 182 ILE A O 1
ATOM 1410 N N . SER A 1 183 ? 8.503 10.341 -2.833 1.00 77.62 183 SER A N 1
ATOM 1411 C CA . SER A 1 183 ? 7.540 11.447 -2.735 1.00 77.62 183 SER A CA 1
ATOM 1412 C C . SER A 1 183 ? 8.220 12.820 -2.718 1.00 77.62 183 SER A C 1
ATOM 1414 O O . SER A 1 183 ? 7.678 13.780 -3.263 1.00 77.62 183 SER A O 1
ATOM 1416 N N . GLU A 1 184 ? 9.388 12.943 -2.088 1.00 83.75 184 GLU A N 1
ATOM 1417 C CA . GLU A 1 184 ? 10.182 14.177 -2.079 1.00 83.75 184 GLU A CA 1
ATOM 1418 C C . GLU A 1 184 ? 10.793 14.479 -3.449 1.00 83.75 184 GLU A C 1
ATOM 1420 O O . GLU A 1 184 ? 10.736 15.628 -3.902 1.00 83.75 184 GLU A O 1
ATOM 1425 N N . ARG A 1 185 ? 11.293 13.457 -4.154 1.00 84.00 185 ARG A N 1
ATOM 1426 C CA . ARG A 1 185 ? 11.766 13.592 -5.541 1.00 84.00 185 ARG A CA 1
ATOM 1427 C C . ARG A 1 185 ? 10.648 14.046 -6.477 1.00 84.00 185 ARG A C 1
ATOM 1429 O O . ARG A 1 185 ? 10.832 15.019 -7.206 1.00 84.00 185 ARG A O 1
ATOM 1436 N N . GLY A 1 186 ? 9.455 13.460 -6.362 1.00 76.06 186 GLY A N 1
ATOM 1437 C CA . GLY A 1 186 ? 8.273 13.890 -7.117 1.00 76.06 186 GLY A CA 1
ATOM 1438 C C . GLY A 1 186 ? 7.854 15.346 -6.858 1.00 76.06 186 GLY A C 1
ATOM 1439 O O . GLY A 1 186 ? 7.366 16.018 -7.763 1.00 76.06 186 GLY A O 1
ATOM 1440 N N . LYS A 1 187 ? 8.085 15.873 -5.646 1.00 74.56 187 LYS A N 1
ATOM 1441 C CA . LYS A 1 187 ? 7.834 17.290 -5.310 1.00 74.56 187 LYS A CA 1
ATOM 1442 C C . LYS A 1 187 ? 8.923 18.230 -5.830 1.00 74.56 187 LYS A C 1
ATOM 1444 O O . LYS A 1 187 ? 8.628 19.378 -6.147 1.00 74.56 187 LYS A O 1
ATOM 1449 N N . SER A 1 188 ? 10.165 17.754 -5.895 1.00 63.69 188 SER A N 1
ATOM 1450 C CA . SER A 1 188 ? 11.340 18.553 -6.268 1.00 63.69 188 SER A CA 1
ATOM 1451 C C . SER A 1 188 ? 11.548 18.637 -7.787 1.00 63.69 188 SER A C 1
ATOM 1453 O O . SER A 1 188 ? 12.191 19.566 -8.267 1.00 63.69 188 SER A O 1
ATOM 1455 N N . ALA A 1 189 ? 10.970 17.706 -8.553 1.00 57.47 189 ALA A N 1
ATOM 1456 C CA . ALA A 1 189 ? 11.104 17.609 -10.007 1.00 57.47 189 ALA A CA 1
ATOM 1457 C C . ALA A 1 189 ? 10.173 18.538 -10.829 1.00 57.47 189 ALA A C 1
ATOM 1459 O O . ALA A 1 189 ? 10.143 18.425 -12.053 1.00 57.47 189 ALA A O 1
ATOM 1460 N N . MET A 1 190 ? 9.432 19.475 -10.217 1.00 36.44 190 MET A N 1
ATOM 1461 C CA . MET A 1 190 ? 8.571 20.414 -10.960 1.00 36.44 190 MET A CA 1
ATOM 1462 C C . MET A 1 190 ? 9.012 21.884 -10.842 1.00 36.44 190 MET A C 1
ATOM 1464 O O . MET A 1 190 ? 8.911 22.463 -9.759 1.00 36.44 190 MET A O 1
ATOM 1468 N N . PRO A 1 191 ? 9.331 22.575 -11.956 1.00 38.50 191 PRO A N 1
ATOM 1469 C CA . PRO A 1 191 ? 8.893 23.945 -12.143 1.00 38.50 191 PRO A CA 1
ATOM 1470 C C . PRO A 1 191 ? 7.413 23.949 -12.556 1.00 38.50 191 PRO A C 1
ATOM 1472 O O . PRO A 1 191 ? 6.954 23.155 -13.374 1.00 38.50 191 PRO A O 1
ATOM 1475 N N . VAL A 1 192 ? 6.669 24.868 -11.952 1.00 45.16 192 VAL A N 1
ATOM 1476 C CA . VAL A 1 192 ? 5.246 25.152 -12.159 1.00 45.16 192 VAL A CA 1
ATOM 1477 C C . VAL A 1 192 ? 4.855 25.139 -13.645 1.00 45.16 192 VAL A C 1
ATOM 1479 O O . VAL A 1 192 ? 5.190 26.074 -14.364 1.00 45.16 192 VAL A O 1
ATOM 1482 N N . GLN A 1 193 ? 4.080 24.138 -14.075 1.00 32.38 193 GLN A N 1
ATOM 1483 C CA . GLN A 1 193 ? 2.962 24.291 -15.017 1.00 32.38 193 GLN A CA 1
ATOM 1484 C C . GLN A 1 193 ? 2.116 23.007 -15.083 1.00 32.38 193 GLN A C 1
ATOM 1486 O O . GLN A 1 193 ? 2.605 21.913 -15.331 1.00 32.38 193 GLN A O 1
ATOM 1491 N N . SER A 1 194 ? 0.827 23.197 -14.800 1.00 42.91 194 SER A N 1
ATOM 1492 C CA . SER A 1 194 ? -0.312 22.278 -14.883 1.00 42.91 194 SER A CA 1
ATOM 1493 C C . SER A 1 194 ? -0.099 20.898 -15.531 1.00 42.91 194 SER A C 1
ATOM 1495 O O . SER A 1 194 ? -0.088 20.770 -16.754 1.00 42.91 194 SER A O 1
ATOM 1497 N N . ALA A 1 195 ? -0.181 19.853 -14.712 1.00 31.05 195 ALA A N 1
ATOM 1498 C CA . ALA A 1 195 ? -0.790 18.591 -15.111 1.00 31.05 195 ALA A CA 1
ATOM 1499 C C . ALA A 1 195 ? -1.808 18.213 -14.031 1.00 31.05 195 ALA A C 1
ATOM 1501 O O . ALA A 1 195 ? -1.466 17.978 -12.874 1.00 31.05 195 ALA A O 1
ATOM 1502 N N . ARG A 1 196 ? -3.091 18.270 -14.398 1.00 29.94 196 ARG A N 1
ATOM 1503 C CA . ARG A 1 196 ? -4.199 17.808 -13.559 1.00 29.94 196 ARG A CA 1
ATOM 1504 C C . ARG A 1 196 ? -3.975 16.329 -13.218 1.00 29.94 196 ARG A C 1
ATOM 1506 O O . ARG A 1 196 ? -3.631 15.575 -14.128 1.00 29.94 196 ARG A O 1
ATOM 1513 N N . PRO A 1 197 ? -4.224 15.891 -11.974 1.00 32.88 197 PRO A N 1
ATOM 1514 C CA . PRO A 1 197 ? -4.339 14.469 -11.701 1.00 32.88 197 PRO A CA 1
ATOM 1515 C C . PRO A 1 197 ? -5.526 13.924 -12.500 1.00 32.88 197 PRO A C 1
ATOM 1517 O O . PRO A 1 197 ? -6.550 14.602 -12.642 1.00 32.88 197 PRO A O 1
ATOM 1520 N N . VAL A 1 198 ? -5.385 12.708 -13.027 1.00 29.36 198 VAL A N 1
ATOM 1521 C CA . VAL A 1 198 ? -6.499 11.921 -13.560 1.00 29.36 198 VAL A CA 1
ATOM 1522 C C . VAL A 1 198 ? -7.436 11.627 -12.388 1.00 29.36 198 VAL A C 1
ATOM 1524 O O . VAL A 1 198 ? -7.314 10.625 -11.695 1.00 29.36 198 VAL A O 1
ATOM 1527 N N . GLN A 1 199 ? -8.333 12.573 -12.117 1.00 31.77 199 GLN A N 1
ATOM 1528 C CA . GLN A 1 199 ? -9.579 12.314 -11.425 1.00 31.77 199 GLN A CA 1
ATOM 1529 C C . GLN A 1 199 ? -10.390 11.412 -12.347 1.00 31.77 199 GLN A C 1
ATOM 1531 O O . GLN A 1 199 ? -10.803 11.829 -13.433 1.00 31.77 199 GLN A O 1
ATOM 1536 N N . GLU A 1 200 ? -10.609 10.174 -11.913 1.00 32.09 200 GLU A N 1
ATOM 1537 C CA . GLU A 1 200 ? -11.774 9.420 -12.348 1.00 32.09 200 GLU A CA 1
ATOM 1538 C C . GLU A 1 200 ? -12.993 10.343 -12.273 1.00 32.09 200 GLU A C 1
ATOM 1540 O O . GLU A 1 200 ? -13.233 11.021 -11.270 1.00 32.09 200 GLU A O 1
ATOM 1545 N N . GLN A 1 201 ? -13.707 10.431 -13.392 1.00 31.80 201 GLN A N 1
ATOM 1546 C CA . GLN A 1 201 ? -14.875 11.275 -13.575 1.00 31.80 201 GLN A CA 1
ATOM 1547 C C . GLN A 1 201 ? -16.004 10.836 -12.632 1.00 31.80 201 GLN A C 1
ATOM 1549 O O . GLN A 1 201 ? -16.909 10.106 -13.022 1.00 31.80 201 GLN A O 1
ATOM 1554 N N . ILE A 1 202 ? -15.990 11.330 -11.399 1.00 35.62 202 ILE A N 1
ATOM 1555 C CA . ILE A 1 202 ? -17.208 11.571 -10.633 1.00 35.62 202 ILE A CA 1
ATOM 1556 C C . ILE A 1 202 ? -17.484 13.058 -10.830 1.00 35.62 202 ILE A C 1
ATOM 1558 O O . ILE A 1 202 ? -16.705 13.904 -10.394 1.00 35.62 202 ILE A O 1
ATOM 1562 N N . GLY A 1 203 ? -18.526 13.372 -11.603 1.00 29.70 203 GLY A N 1
ATOM 1563 C CA . GLY A 1 203 ? -18.889 14.751 -11.924 1.00 29.70 203 GLY A CA 1
ATOM 1564 C C . GLY A 1 203 ? -19.032 15.612 -10.662 1.00 29.70 203 GLY A C 1
ATOM 1565 O O . GLY A 1 203 ? -19.340 15.075 -9.594 1.00 29.70 203 GLY A O 1
ATOM 1566 N N . PRO A 1 204 ? -18.831 16.938 -10.764 1.00 34.28 204 PRO A N 1
ATOM 1567 C CA . PRO A 1 204 ? -19.003 17.849 -9.647 1.00 34.28 204 PRO A CA 1
ATOM 1568 C C . PRO A 1 204 ? -20.504 17.967 -9.372 1.00 34.28 204 PRO A C 1
ATOM 1570 O O . PRO A 1 204 ? -21.187 18.850 -9.880 1.00 34.28 204 PRO A O 1
ATOM 1573 N N . GLY A 1 205 ? -21.046 17.011 -8.625 1.00 36.97 205 GLY A N 1
ATOM 1574 C CA . GLY A 1 205 ? -22.203 17.283 -7.796 1.00 36.97 205 GLY A CA 1
ATOM 1575 C C . GLY A 1 205 ? -21.680 18.093 -6.625 1.00 36.97 205 GLY A C 1
ATOM 1576 O O . GLY A 1 205 ? -20.809 17.602 -5.909 1.00 36.97 205 GLY A O 1
ATOM 1577 N N . ASP A 1 206 ? -22.155 19.328 -6.482 1.00 41.91 206 ASP A N 1
ATOM 1578 C CA . ASP A 1 206 ? -21.875 20.176 -5.329 1.00 41.91 206 ASP A CA 1
ATOM 1579 C C . ASP A 1 206 ? -21.997 19.334 -4.052 1.00 41.91 206 ASP A C 1
ATOM 1581 O O . ASP A 1 206 ? -23.085 18.860 -3.707 1.00 41.91 206 ASP A O 1
ATOM 1585 N N . LEU A 1 207 ? -20.869 19.079 -3.381 1.00 51.47 207 LEU A N 1
ATOM 1586 C CA . LEU A 1 207 ? -20.878 18.420 -2.083 1.00 51.47 207 LEU A CA 1
ATOM 1587 C C . LEU A 1 207 ? -21.670 19.333 -1.154 1.00 51.47 207 LEU A C 1
ATOM 1589 O O . LEU A 1 207 ? -21.228 20.433 -0.826 1.00 51.47 207 LEU A O 1
ATOM 1593 N N . VAL A 1 208 ? -22.867 18.896 -0.765 1.00 54.91 208 VAL A N 1
ATOM 1594 C CA . VAL A 1 208 ? -23.700 19.663 0.162 1.00 54.91 208 VAL A CA 1
ATOM 1595 C C . VAL A 1 208 ? -22.907 19.835 1.454 1.00 54.91 208 VAL A C 1
ATOM 1597 O O . VAL A 1 208 ? -22.498 18.840 2.060 1.00 54.91 208 VAL A O 1
ATOM 1600 N N . SER A 1 209 ? -22.685 21.095 1.841 1.00 65.38 209 SER A N 1
ATOM 1601 C CA . SER A 1 209 ? -21.976 21.462 3.068 1.00 65.38 209 SER A CA 1
ATOM 1602 C C . SER A 1 209 ? -22.533 20.683 4.261 1.00 65.38 209 SER A C 1
ATOM 1604 O O . SER A 1 209 ? -23.751 20.555 4.434 1.00 65.38 209 SER A O 1
ATOM 1606 N N . ILE A 1 210 ? -21.634 20.102 5.055 1.00 73.06 210 ILE A N 1
ATOM 1607 C CA . ILE A 1 210 ? -22.011 19.328 6.233 1.00 73.06 210 ILE A CA 1
ATOM 1608 C C . ILE A 1 210 ? -22.374 20.298 7.351 1.00 73.06 210 ILE A C 1
ATOM 1610 O O . ILE A 1 210 ? -21.539 21.062 7.816 1.00 73.06 210 ILE A O 1
ATOM 1614 N N . ASP A 1 211 ? -23.621 20.209 7.804 1.00 78.44 211 ASP A N 1
ATOM 1615 C CA . ASP A 1 211 ? -24.157 20.978 8.925 1.00 78.44 211 ASP A CA 1
ATOM 1616 C C . ASP A 1 211 ? -23.308 20.803 10.205 1.00 78.44 211 ASP A C 1
ATOM 1618 O O . ASP A 1 211 ? -22.994 19.676 10.613 1.00 78.44 211 ASP A O 1
ATOM 1622 N N . GLU A 1 212 ? -22.965 21.912 10.866 1.00 80.88 212 GLU A N 1
ATOM 1623 C CA . GLU A 1 212 ? -22.219 21.946 12.130 1.00 80.88 212 GLU A CA 1
ATOM 1624 C C . GLU A 1 212 ? -22.873 21.071 13.215 1.00 80.88 212 GLU A C 1
ATOM 1626 O O . GLU A 1 212 ? -22.182 20.410 14.002 1.00 80.88 212 GLU A O 1
ATOM 1631 N N . ASP A 1 213 ? -24.206 20.964 13.216 1.00 78.12 213 ASP A N 1
ATOM 1632 C CA . ASP A 1 213 ? -24.947 20.118 14.154 1.00 78.12 213 ASP A CA 1
ATOM 1633 C C . ASP A 1 213 ? -24.674 18.619 13.943 1.00 78.12 213 ASP A C 1
ATOM 1635 O O . ASP A 1 213 ? -24.818 17.800 14.861 1.00 78.12 213 ASP A O 1
ATOM 1639 N N . VAL A 1 214 ? -24.285 18.205 12.735 1.00 84.12 214 VAL A N 1
ATOM 1640 C CA . VAL A 1 214 ? -23.844 16.829 12.455 1.00 84.12 214 VAL A CA 1
ATOM 1641 C C . VAL A 1 214 ? -22.464 16.585 13.060 1.00 84.12 214 VAL A C 1
ATOM 1643 O O . VAL A 1 214 ? -22.278 15.582 13.754 1.00 84.12 214 VAL A O 1
ATOM 1646 N N . VAL A 1 215 ? -21.524 17.512 12.865 1.00 86.94 215 VAL A N 1
ATOM 1647 C CA . VAL A 1 215 ? -20.159 17.431 13.415 1.00 86.94 215 VAL A CA 1
ATOM 1648 C C . VAL A 1 215 ? -20.193 17.363 14.940 1.00 86.94 215 VAL A C 1
ATOM 1650 O O . VAL A 1 215 ? -19.550 16.500 15.553 1.00 86.94 215 VAL A O 1
ATOM 1653 N N . LYS A 1 216 ? -21.012 18.218 15.560 1.00 85.31 216 LYS A N 1
ATOM 1654 C CA . LYS A 1 216 ? -21.214 18.243 17.010 1.00 85.31 216 LYS A CA 1
ATOM 1655 C C . LYS A 1 216 ? -21.757 16.914 17.530 1.00 85.31 216 LYS A C 1
ATOM 1657 O O . LYS A 1 216 ? -21.221 16.383 18.501 1.00 85.31 216 LYS A O 1
ATOM 1662 N N . ARG A 1 217 ? -22.760 16.331 16.860 1.00 86.94 217 ARG A N 1
ATOM 1663 C CA . ARG A 1 217 ? -23.326 15.021 17.237 1.00 86.94 217 ARG A CA 1
ATOM 1664 C C . ARG A 1 217 ? -22.319 13.883 17.119 1.00 86.94 217 ARG A C 1
ATOM 1666 O O . ARG A 1 217 ? -22.228 13.072 18.036 1.00 86.94 217 ARG A O 1
ATOM 1673 N N . ILE A 1 218 ? -21.551 13.821 16.029 1.00 90.38 218 ILE A N 1
ATOM 1674 C CA . ILE A 1 218 ? -20.511 12.791 15.851 1.00 90.38 218 ILE A CA 1
ATOM 1675 C C . ILE A 1 218 ? -19.487 12.885 16.988 1.00 90.38 218 ILE A C 1
ATOM 1677 O O . ILE A 1 218 ? -19.156 11.878 17.616 1.00 90.38 218 ILE A O 1
ATOM 1681 N N . THR A 1 219 ? -19.038 14.101 17.302 1.00 90.50 219 THR A N 1
ATOM 1682 C CA . THR A 1 219 ? -18.058 14.361 18.366 1.00 90.50 219 THR A CA 1
ATOM 1683 C C . THR A 1 219 ? -18.612 14.029 19.753 1.00 90.50 219 THR A C 1
ATOM 1685 O O . THR A 1 219 ? -17.906 13.448 20.582 1.00 90.50 219 THR A O 1
ATOM 1688 N N . GLU A 1 220 ? -19.883 14.342 20.014 1.00 91.31 220 GLU A N 1
ATOM 1689 C CA . GLU A 1 220 ? -20.556 14.003 21.268 1.00 91.31 220 GLU A CA 1
ATOM 1690 C C . GLU A 1 220 ? -20.666 12.485 21.452 1.00 91.31 220 GLU A C 1
ATOM 1692 O O . GLU A 1 220 ? -20.285 11.964 22.504 1.00 91.31 220 GLU A O 1
ATOM 1697 N N . PHE A 1 221 ? -21.125 11.757 20.431 1.00 94.19 221 PHE A N 1
ATOM 1698 C CA . PHE A 1 221 ? -21.218 10.299 20.488 1.00 94.19 221 PHE A CA 1
ATOM 1699 C C . PHE A 1 221 ? -19.845 9.643 20.639 1.00 94.19 221 PHE A C 1
ATOM 1701 O O . PHE A 1 221 ? -19.688 8.773 21.495 1.00 94.19 221 PHE A O 1
ATOM 1708 N N . LYS A 1 222 ? -18.825 10.113 19.909 1.00 94.62 222 LYS A N 1
ATOM 1709 C CA . LYS A 1 222 ? -17.432 9.668 20.075 1.00 94.62 222 LYS A CA 1
ATOM 1710 C C . LYS A 1 222 ? -16.948 9.874 21.515 1.00 94.62 222 LYS A C 1
ATOM 1712 O O . LYS A 1 222 ? -16.421 8.954 22.137 1.00 94.62 222 LYS A O 1
ATOM 1717 N N . SER A 1 223 ? -17.184 11.056 22.083 1.00 91.88 223 SER A N 1
ATOM 1718 C CA . SER A 1 223 ? -16.778 11.383 23.458 1.00 91.88 223 SER A CA 1
ATOM 1719 C C . SER A 1 223 ? -17.485 10.505 24.495 1.00 91.88 223 SER A C 1
ATOM 1721 O O . SER A 1 223 ? -16.851 10.013 25.430 1.00 91.88 223 SER A O 1
ATOM 1723 N N . ARG A 1 224 ? -18.788 10.248 24.317 1.00 90.94 224 ARG A N 1
ATOM 1724 C CA . ARG A 1 224 ? -19.549 9.320 25.170 1.00 90.94 224 ARG A CA 1
ATOM 1725 C C . ARG A 1 224 ? -19.039 7.884 25.037 1.00 90.94 224 ARG A C 1
ATOM 1727 O O . ARG A 1 224 ? -18.894 7.208 26.052 1.00 90.94 224 ARG A O 1
ATOM 1734 N N . ALA A 1 225 ? -18.702 7.436 23.829 1.00 93.00 225 ALA A N 1
ATOM 1735 C CA . ALA A 1 225 ? -18.131 6.112 23.600 1.00 93.00 225 ALA A CA 1
ATOM 1736 C C . ALA A 1 225 ? -16.841 5.910 24.413 1.00 93.00 225 ALA A C 1
ATOM 1738 O O . ALA A 1 225 ? -16.711 4.917 25.132 1.00 93.00 225 ALA A O 1
ATOM 1739 N N . HIS A 1 226 ? -15.941 6.898 24.402 1.00 93.81 226 HIS A N 1
ATOM 1740 C CA . HIS A 1 226 ? -14.724 6.891 25.223 1.00 93.81 226 HIS A CA 1
ATOM 1741 C C . HIS A 1 226 ? -15.001 6.986 26.725 1.00 93.81 226 HIS A C 1
ATOM 1743 O O . HIS A 1 226 ? -14.353 6.293 27.506 1.00 93.81 226 HIS A O 1
ATOM 1749 N N . TYR A 1 227 ? -15.986 7.785 27.146 1.00 93.06 227 TYR A N 1
ATOM 1750 C CA . TYR A 1 227 ? -16.372 7.895 28.559 1.00 93.06 227 TYR A CA 1
ATOM 1751 C C . TYR A 1 227 ? -16.814 6.552 29.159 1.00 93.06 227 TYR A C 1
ATOM 1753 O O . TYR A 1 227 ? -16.512 6.264 30.322 1.00 93.06 227 TYR A O 1
ATOM 1761 N N . TYR A 1 228 ? -17.528 5.737 28.376 1.00 91.44 228 TYR A N 1
ATOM 1762 C CA . TYR A 1 228 ? -18.011 4.422 28.799 1.00 91.44 228 TYR A CA 1
ATOM 1763 C C . TYR A 1 228 ? -17.008 3.286 28.571 1.00 91.44 228 TYR A C 1
ATOM 1765 O O . TYR A 1 228 ? -17.246 2.194 29.077 1.00 91.44 228 TYR A O 1
ATOM 1773 N N . ARG A 1 229 ? -15.878 3.525 27.888 1.00 90.69 229 ARG A N 1
ATOM 1774 C CA . ARG A 1 229 ? -14.901 2.493 27.483 1.00 90.69 229 ARG A CA 1
ATOM 1775 C C . ARG A 1 229 ? -14.557 1.491 28.586 1.00 90.69 229 ARG A C 1
ATOM 1777 O O . ARG A 1 229 ? -14.591 0.289 28.356 1.00 90.69 229 ARG A O 1
ATOM 1784 N N . ASP A 1 230 ? -14.236 1.999 29.774 1.00 86.62 230 ASP A N 1
ATOM 1785 C CA . ASP A 1 230 ? -13.778 1.187 30.908 1.00 86.62 230 ASP A CA 1
ATOM 1786 C C . ASP A 1 230 ? -14.904 0.907 31.929 1.00 86.62 230 ASP A C 1
ATOM 1788 O O . ASP A 1 230 ? -14.662 0.296 32.966 1.00 86.62 230 ASP A O 1
ATOM 1792 N N . LYS A 1 231 ? -16.130 1.382 31.661 1.00 90.50 231 LYS A N 1
ATOM 1793 C CA . LYS A 1 231 ? -17.283 1.319 32.581 1.00 90.50 231 LYS A CA 1
ATOM 1794 C C . LYS A 1 231 ? -18.360 0.358 32.103 1.00 90.50 231 LYS A C 1
ATOM 1796 O O . LYS A 1 231 ? -18.909 -0.392 32.898 1.00 90.50 231 LYS A O 1
ATOM 1801 N N . ASP A 1 232 ? -18.675 0.429 30.817 1.00 88.94 232 ASP A N 1
ATOM 1802 C CA . ASP A 1 232 ? -19.730 -0.334 30.168 1.00 88.94 232 ASP A CA 1
ATOM 1803 C C . ASP A 1 232 ? -19.371 -0.479 28.683 1.00 88.94 232 ASP A C 1
ATOM 1805 O O . ASP A 1 232 ? -19.548 0.437 27.874 1.00 88.94 232 ASP A O 1
ATOM 1809 N N . SER A 1 233 ? -18.832 -1.649 28.334 1.00 87.12 233 SER A N 1
ATOM 1810 C CA . SER A 1 233 ? -18.420 -1.970 26.963 1.00 87.12 233 SER A CA 1
ATOM 1811 C C . SER A 1 233 ? -19.586 -1.903 25.978 1.00 87.12 233 SER A C 1
ATOM 1813 O O . SER A 1 233 ? -19.413 -1.469 24.840 1.00 87.12 233 SER A O 1
ATOM 1815 N N . ARG A 1 234 ? -20.795 -2.260 26.419 1.00 85.62 234 ARG A N 1
ATOM 1816 C CA . ARG A 1 234 ? -21.989 -2.250 25.578 1.00 85.62 234 ARG A CA 1
ATOM 1817 C C . ARG A 1 234 ? -22.422 -0.823 25.274 1.00 85.62 234 ARG A C 1
ATOM 1819 O O . ARG A 1 234 ? -22.600 -0.484 24.104 1.00 85.62 234 ARG A O 1
ATOM 1826 N N . ALA A 1 235 ? -22.530 0.018 26.302 1.00 88.62 235 ALA A N 1
ATOM 1827 C CA . ALA A 1 235 ? -22.832 1.435 26.124 1.00 88.62 235 ALA A CA 1
ATOM 1828 C C . ALA A 1 235 ? -21.757 2.122 25.268 1.00 88.62 235 ALA A C 1
ATOM 1830 O O . ALA A 1 235 ? -22.085 2.891 24.365 1.00 88.62 235 ALA A O 1
ATOM 1831 N N . SER A 1 236 ? -20.478 1.803 25.494 1.00 91.00 236 SER A N 1
ATOM 1832 C CA . SER A 1 236 ? -19.360 2.324 24.702 1.00 91.00 236 SER A CA 1
ATOM 1833 C C . SER A 1 236 ? -19.509 2.002 23.210 1.00 91.00 236 SER A C 1
ATOM 1835 O O . SER A 1 236 ? -19.506 2.914 22.381 1.00 91.00 236 SER A O 1
ATOM 1837 N N . LEU A 1 237 ? -19.738 0.731 22.862 1.00 88.62 237 LEU A N 1
ATOM 1838 C CA . LEU A 1 237 ? -19.930 0.298 21.475 1.00 88.62 237 LEU A CA 1
ATOM 1839 C C . LEU A 1 237 ? -21.225 0.833 20.850 1.00 88.62 237 LEU A C 1
ATOM 1841 O O . LEU A 1 237 ? -21.254 1.112 19.650 1.00 88.62 237 LEU A O 1
ATOM 1845 N N . GLN A 1 238 ? -22.286 1.012 21.640 1.00 88.00 238 GLN A N 1
ATOM 1846 C CA . GLN A 1 238 ? -23.525 1.635 21.177 1.00 88.00 238 GLN A CA 1
ATOM 1847 C C . GLN A 1 238 ? -23.298 3.100 20.778 1.00 88.00 238 GLN A C 1
ATOM 1849 O O . GLN A 1 238 ? -23.738 3.518 19.708 1.00 88.00 238 GLN A O 1
ATOM 1854 N N . TYR A 1 239 ? -22.585 3.878 21.595 1.00 90.75 239 TYR A N 1
ATOM 1855 C CA . TYR A 1 239 ? -22.253 5.262 21.253 1.00 90.75 239 TYR A CA 1
ATOM 1856 C C . TYR A 1 239 ? -21.258 5.350 20.089 1.00 90.75 239 TYR A C 1
ATOM 1858 O O . TYR A 1 239 ? -21.413 6.204 19.217 1.00 90.75 239 TYR A O 1
ATOM 1866 N N . ALA A 1 240 ? -20.288 4.434 20.014 1.00 90.81 240 ALA A N 1
ATOM 1867 C CA . ALA A 1 240 ? -19.366 4.337 18.884 1.00 90.81 240 ALA A CA 1
ATOM 1868 C C . ALA A 1 240 ? -20.114 4.118 17.559 1.00 90.81 240 ALA A C 1
ATOM 1870 O O . ALA A 1 240 ? -19.873 4.815 16.573 1.00 90.81 240 ALA A O 1
ATOM 1871 N N . ARG A 1 241 ? -21.096 3.211 17.567 1.00 88.88 241 ARG A N 1
ATOM 1872 C CA . ARG A 1 241 ? -21.993 2.974 16.435 1.00 88.88 241 ARG A CA 1
ATOM 1873 C C . ARG A 1 241 ? -22.733 4.236 16.020 1.00 88.88 241 ARG A C 1
ATOM 1875 O O . ARG A 1 241 ? -22.770 4.555 14.839 1.00 88.88 241 ARG A O 1
ATOM 1882 N N . GLN A 1 242 ? -23.331 4.940 16.981 1.00 89.19 242 GLN A N 1
ATOM 1883 C CA . GLN A 1 242 ? -24.102 6.154 16.711 1.00 89.19 242 GLN A CA 1
ATOM 1884 C C . GLN A 1 242 ? -23.233 7.244 16.074 1.00 89.19 242 GLN A C 1
ATOM 1886 O O . GLN A 1 242 ? -23.681 7.897 15.133 1.00 89.19 242 GLN A O 1
ATOM 1891 N N . ALA A 1 243 ? -21.980 7.395 16.517 1.00 92.19 243 ALA A N 1
ATOM 1892 C CA . ALA A 1 243 ? -21.030 8.319 15.898 1.00 92.19 243 ALA A CA 1
ATOM 1893 C C . ALA A 1 243 ? -20.791 7.975 14.417 1.00 92.19 243 ALA A C 1
ATOM 1895 O O . ALA A 1 243 ? -20.882 8.842 13.546 1.00 92.19 243 ALA A O 1
ATOM 1896 N N . VAL A 1 244 ? -20.545 6.697 14.129 1.00 91.19 244 VAL A N 1
ATOM 1897 C CA . VAL A 1 244 ? -20.224 6.201 12.784 1.00 91.19 244 VAL A CA 1
ATOM 1898 C C . VAL A 1 244 ? -21.444 6.230 11.860 1.00 91.19 244 VAL A C 1
ATOM 1900 O O . VAL A 1 244 ? -21.342 6.685 10.724 1.00 91.19 244 VAL A O 1
ATOM 1903 N N . GLU A 1 245 ? -22.625 5.839 12.343 1.00 89.31 245 GLU A N 1
ATOM 1904 C CA . GLU A 1 245 ? -23.873 5.942 11.579 1.00 89.31 245 GLU A CA 1
ATOM 1905 C C . GLU A 1 245 ? -24.218 7.402 11.257 1.00 89.31 245 GLU A C 1
ATOM 1907 O O . GLU A 1 245 ? -24.664 7.692 10.147 1.00 89.31 245 GLU A O 1
ATOM 1912 N N . CYS A 1 246 ? -23.989 8.340 12.184 1.00 89.69 246 CYS A N 1
ATOM 1913 C CA . CYS A 1 246 ? -24.153 9.768 11.909 1.00 89.69 246 CYS A CA 1
ATOM 1914 C C . CYS A 1 246 ? -23.234 10.241 10.773 1.00 89.69 246 CYS A C 1
ATOM 1916 O O . CYS A 1 246 ? -23.707 10.938 9.872 1.00 89.69 246 CYS A O 1
ATOM 1918 N N . ALA A 1 247 ? -21.965 9.828 10.782 1.00 90.75 247 ALA A N 1
ATOM 1919 C CA . ALA A 1 247 ? -21.011 10.143 9.722 1.00 90.75 247 ALA A CA 1
ATOM 1920 C C . ALA A 1 247 ? -21.404 9.507 8.377 1.00 90.75 247 ALA A C 1
ATOM 1922 O O . ALA A 1 247 ? -21.457 10.204 7.366 1.00 90.75 247 ALA A O 1
ATOM 1923 N N . TRP A 1 248 ? -21.788 8.226 8.345 1.00 91.88 248 TRP A N 1
ATOM 1924 C CA . TRP A 1 248 ? -22.250 7.582 7.108 1.00 91.88 248 TRP A CA 1
ATOM 1925 C C . TRP A 1 248 ? -23.504 8.238 6.532 1.00 91.88 248 TRP A C 1
ATOM 1927 O O . TRP A 1 248 ? -23.585 8.445 5.321 1.00 91.88 248 TRP A O 1
ATOM 1937 N N . LYS A 1 249 ? -24.469 8.618 7.382 1.00 87.38 249 LYS A N 1
ATOM 1938 C CA . LYS A 1 249 ? -25.642 9.388 6.941 1.00 87.38 249 LYS A CA 1
ATOM 1939 C C . LYS A 1 249 ? -25.208 10.718 6.334 1.00 87.38 249 LYS A C 1
ATOM 1941 O O . LYS A 1 249 ? -25.698 11.074 5.271 1.00 87.38 249 LYS A O 1
ATOM 1946 N N . ALA A 1 250 ? -24.273 11.432 6.957 1.00 87.25 250 ALA A N 1
ATOM 1947 C CA . ALA A 1 250 ? -23.747 12.680 6.410 1.00 87.25 250 ALA A CA 1
ATOM 1948 C C . ALA A 1 250 ? -23.110 12.483 5.023 1.00 87.25 250 ALA A C 1
ATOM 1950 O O . ALA A 1 250 ? -23.452 13.211 4.096 1.00 87.25 250 ALA A O 1
ATOM 1951 N N . MET A 1 251 ? -22.280 11.448 4.857 1.00 87.12 251 MET A N 1
ATOM 1952 C CA . MET A 1 251 ? -21.648 11.106 3.575 1.00 87.12 251 MET A CA 1
ATOM 1953 C C . MET A 1 251 ? -22.657 10.744 2.481 1.00 87.12 251 MET A C 1
ATOM 1955 O O . MET A 1 251 ? -22.452 11.086 1.317 1.00 87.12 251 MET A O 1
ATOM 1959 N N . CYS A 1 252 ? -23.733 10.042 2.841 1.00 85.50 252 CYS A N 1
ATOM 1960 C CA . CYS A 1 252 ? -24.814 9.721 1.914 1.00 85.50 252 CYS A CA 1
ATOM 1961 C C . CYS A 1 252 ? -25.580 10.990 1.504 1.00 85.50 252 CYS A C 1
ATOM 1963 O O . CYS A 1 252 ? -25.811 11.194 0.313 1.00 85.50 252 CYS A O 1
ATOM 1965 N N . ARG A 1 253 ? -25.908 11.880 2.464 1.00 82.75 253 ARG A N 1
ATOM 1966 C CA . ARG A 1 253 ? -26.580 13.166 2.180 1.00 82.75 253 ARG A CA 1
ATOM 1967 C C . ARG A 1 253 ? -25.749 14.044 1.255 1.00 82.75 253 ARG A C 1
ATOM 1969 O O . ARG A 1 253 ? -26.298 14.537 0.275 1.00 82.75 253 ARG A O 1
ATOM 1976 N N . SER A 1 254 ? -24.451 14.205 1.530 1.00 79.94 254 SER A N 1
ATOM 1977 C CA . SER A 1 254 ? -23.577 15.076 0.730 1.00 79.94 254 SER A CA 1
ATOM 1978 C C . SER A 1 254 ? -23.439 14.624 -0.723 1.00 79.94 254 SER A C 1
ATOM 1980 O O . SER A 1 254 ? -23.111 15.431 -1.583 1.00 79.94 254 SER A O 1
ATOM 1982 N N . ARG A 1 255 ? -23.742 13.351 -1.006 1.00 78.19 255 ARG A N 1
ATOM 1983 C CA . ARG A 1 255 ? -23.691 12.739 -2.341 1.00 78.19 255 ARG A CA 1
ATOM 1984 C C . ARG A 1 255 ? -25.069 12.511 -2.971 1.00 78.19 255 ARG A C 1
ATOM 1986 O O . ARG A 1 255 ? -25.151 11.893 -4.029 1.00 78.19 255 ARG A O 1
ATOM 1993 N N . GLY A 1 256 ? -26.153 12.931 -2.315 1.00 78.25 256 GLY A N 1
ATOM 1994 C CA . GLY A 1 256 ? -27.521 12.681 -2.784 1.00 78.25 256 GLY A CA 1
ATOM 1995 C C . GLY A 1 256 ? -27.902 11.195 -2.854 1.00 78.25 256 GLY A C 1
ATOM 1996 O O . GLY A 1 256 ? -28.806 10.829 -3.600 1.00 78.25 256 GLY A O 1
ATOM 1997 N N . GLN A 1 257 ? -27.217 10.332 -2.099 1.00 79.56 257 GLN A N 1
ATOM 1998 C CA . GLN A 1 257 ? -27.441 8.887 -2.091 1.00 79.56 257 GLN A CA 1
ATOM 1999 C C . GLN A 1 257 ? -28.357 8.487 -0.927 1.00 79.56 257 GLN A C 1
ATOM 2001 O O . GLN A 1 257 ? -28.241 8.997 0.189 1.00 79.56 257 GLN A O 1
ATOM 2006 N N . SER A 1 258 ? -29.262 7.539 -1.166 1.00 78.00 258 SER A N 1
ATOM 2007 C CA . SER A 1 258 ? -30.135 6.955 -0.143 1.00 78.00 258 SER A CA 1
ATOM 2008 C C . SER A 1 258 ? -30.315 5.460 -0.413 1.00 78.00 258 SER A C 1
ATOM 2010 O O . SER A 1 258 ? -30.333 5.061 -1.576 1.00 78.00 258 SER A O 1
ATOM 2012 N N . PRO A 1 259 ? -30.498 4.618 0.619 1.00 75.25 259 PRO A N 1
ATOM 2013 C CA . PRO A 1 259 ? -30.880 3.224 0.413 1.00 75.25 259 PRO A CA 1
ATOM 2014 C C . PRO A 1 259 ? -32.206 3.124 -0.356 1.00 75.25 259 PRO A C 1
ATOM 2016 O O . PRO A 1 259 ? -33.137 3.877 -0.070 1.00 75.25 259 PRO A O 1
ATOM 2019 N N . GLU A 1 260 ? -32.325 2.157 -1.270 1.00 70.00 260 GLU A N 1
ATOM 2020 C CA . GLU A 1 260 ? -33.474 2.026 -2.190 1.00 70.00 260 GLU A CA 1
ATOM 2021 C C . GLU A 1 260 ? -34.849 1.921 -1.503 1.00 70.00 260 GLU A C 1
ATOM 2023 O O . GLU A 1 260 ? -35.868 2.270 -2.092 1.00 70.00 260 GLU A O 1
ATOM 2028 N N . LYS A 1 261 ? -34.903 1.400 -0.270 1.00 71.19 261 LYS A N 1
ATOM 2029 C CA . LYS A 1 261 ? -36.159 0.998 0.398 1.00 71.19 261 LYS A CA 1
ATOM 2030 C C . LYS A 1 261 ? -36.403 1.668 1.751 1.00 71.19 261 LYS A C 1
ATOM 2032 O O . LYS A 1 261 ? -37.425 1.402 2.381 1.00 71.19 261 LYS A O 1
ATOM 2037 N N . THR A 1 262 ? -35.493 2.529 2.209 1.00 73.50 262 THR A N 1
ATOM 2038 C CA . THR A 1 262 ? -35.539 3.100 3.563 1.00 73.50 262 THR A CA 1
ATOM 2039 C C . THR A 1 262 ? -35.110 4.560 3.532 1.00 73.50 262 THR A C 1
ATOM 2041 O O . THR A 1 262 ? -34.115 4.893 2.893 1.00 73.50 262 THR A O 1
ATOM 2044 N N . SER A 1 263 ? -35.815 5.434 4.260 1.00 76.50 263 SER A N 1
ATOM 2045 C CA . SER A 1 263 ? -35.343 6.808 4.446 1.00 76.50 263 SER A CA 1
ATOM 2046 C C . SER A 1 263 ? -33.999 6.811 5.170 1.00 76.50 263 SER A C 1
ATOM 2048 O O . SER A 1 263 ? -33.770 6.002 6.072 1.00 76.50 263 SER A O 1
ATOM 2050 N N . LEU A 1 264 ? -33.122 7.749 4.817 1.00 77.44 264 LEU A N 1
ATOM 2051 C CA . LEU A 1 264 ? -31.782 7.832 5.393 1.00 77.44 264 LEU A CA 1
ATOM 2052 C C . LEU A 1 264 ? -31.790 7.934 6.930 1.00 77.44 264 LEU A C 1
ATOM 2054 O O . LEU A 1 264 ? -30.927 7.371 7.599 1.00 77.44 264 LEU A O 1
ATOM 2058 N N . GLU A 1 265 ? -32.810 8.575 7.506 1.00 78.75 265 GLU A N 1
ATOM 2059 C CA . GLU A 1 265 ? -32.977 8.653 8.961 1.00 78.75 265 GLU A CA 1
ATOM 2060 C C . GLU A 1 265 ? -33.195 7.284 9.614 1.00 78.75 265 GLU A C 1
ATOM 2062 O O . GLU A 1 265 ? -32.695 7.046 10.714 1.00 78.75 265 GLU A O 1
ATOM 2067 N N . ARG A 1 266 ? -33.894 6.375 8.926 1.00 76.88 266 ARG A N 1
ATOM 2068 C CA . ARG A 1 266 ? -34.226 5.022 9.400 1.00 76.88 266 ARG A CA 1
ATOM 2069 C C . ARG A 1 266 ? -33.256 3.950 8.901 1.00 76.88 266 ARG A C 1
ATOM 2071 O O . ARG A 1 266 ? -33.400 2.790 9.277 1.00 76.88 266 ARG A O 1
ATOM 2078 N N . ALA A 1 267 ? -32.299 4.320 8.055 1.00 79.75 267 ALA A N 1
ATOM 2079 C CA . ALA A 1 267 ? -31.313 3.401 7.517 1.00 79.75 267 ALA A CA 1
ATOM 2080 C C . ALA A 1 267 ? -30.388 2.877 8.624 1.00 79.75 267 ALA A C 1
ATOM 2082 O O . ALA A 1 267 ? -29.881 3.643 9.449 1.00 79.75 267 ALA A O 1
ATOM 2083 N N . THR A 1 268 ? -30.173 1.565 8.620 1.00 82.06 268 THR A N 1
ATOM 2084 C CA . THR A 1 268 ? -29.228 0.883 9.516 1.00 82.06 268 THR A CA 1
ATOM 2085 C C . THR A 1 268 ? -27.790 1.038 9.022 1.00 82.06 268 THR A C 1
ATOM 2087 O O . THR A 1 268 ? -27.567 1.238 7.826 1.00 82.06 268 THR A O 1
ATOM 2090 N N . GLY A 1 269 ? -26.804 0.870 9.911 1.00 81.56 269 GLY A N 1
ATOM 2091 C CA . GLY A 1 269 ? -25.384 0.869 9.549 1.00 81.56 269 GLY A CA 1
ATOM 2092 C C . GLY A 1 269 ? -25.034 -0.018 8.347 1.00 81.56 269 GLY A C 1
ATOM 2093 O O . GLY A 1 269 ? -24.362 0.438 7.428 1.00 81.56 269 GLY A O 1
ATOM 2094 N N . GLY A 1 270 ? -25.577 -1.239 8.278 1.00 83.94 270 GLY A N 1
ATOM 2095 C CA . GLY A 1 270 ? -25.358 -2.138 7.136 1.00 83.94 270 GLY A CA 1
ATOM 2096 C C . GLY A 1 270 ? -25.925 -1.613 5.810 1.00 83.94 270 GLY A C 1
ATOM 2097 O O . GLY A 1 270 ? -25.272 -1.727 4.777 1.00 83.94 270 GLY A O 1
ATOM 2098 N N . GLN A 1 271 ? -27.110 -0.992 5.833 1.00 83.69 271 GLN A N 1
ATOM 2099 C CA . GLN A 1 271 ? -27.714 -0.382 4.639 1.00 83.69 271 GLN A CA 1
ATOM 2100 C C . GLN A 1 271 ? -26.922 0.841 4.165 1.00 83.69 271 GLN A C 1
ATOM 2102 O O . GLN A 1 271 ? -26.737 1.022 2.966 1.00 83.69 271 GLN A O 1
ATOM 2107 N N . LEU A 1 272 ? -26.446 1.666 5.099 1.00 85.31 272 LEU A N 1
ATOM 2108 C CA . LEU A 1 272 ? -25.627 2.841 4.799 1.00 85.31 272 LEU A CA 1
ATOM 2109 C C . LEU A 1 272 ? -24.270 2.441 4.213 1.00 85.31 272 LEU A C 1
ATOM 2111 O O . LEU A 1 272 ? -23.848 2.995 3.202 1.00 85.31 272 LEU A O 1
ATOM 2115 N N . LEU A 1 273 ? -23.615 1.444 4.810 1.00 85.56 273 LEU A N 1
ATOM 2116 C CA . LEU A 1 273 ? -22.323 0.948 4.351 1.00 85.56 273 LEU A CA 1
ATOM 2117 C C . LEU A 1 273 ? -22.398 0.375 2.927 1.00 85.56 273 LEU A C 1
ATOM 2119 O O . LEU A 1 273 ? -21.526 0.663 2.113 1.00 85.56 273 LEU A O 1
ATOM 2123 N N . ALA A 1 274 ? -23.460 -0.372 2.604 1.00 86.00 274 ALA A N 1
ATOM 2124 C CA . ALA A 1 274 ? -23.675 -0.905 1.258 1.00 86.00 274 ALA A CA 1
ATOM 2125 C C . ALA A 1 274 ? -23.808 0.208 0.201 1.00 86.00 274 ALA A C 1
ATOM 2127 O O . ALA A 1 274 ? -23.226 0.114 -0.881 1.00 86.00 274 ALA A O 1
ATOM 2128 N N . VAL A 1 275 ? -24.529 1.287 0.526 1.00 84.00 275 VAL A N 1
ATOM 2129 C CA . VAL A 1 275 ? -24.642 2.464 -0.350 1.00 84.00 275 VAL A CA 1
ATOM 2130 C C . VAL A 1 275 ? -23.272 3.113 -0.558 1.00 84.00 275 VAL A C 1
ATOM 2132 O O . VAL A 1 275 ? -22.891 3.363 -1.698 1.00 84.00 275 VAL A O 1
ATOM 2135 N N . LEU A 1 276 ? -22.510 3.334 0.520 1.00 83.50 276 LEU A N 1
ATOM 2136 C CA . LEU A 1 276 ? -21.194 3.982 0.457 1.00 83.50 276 LEU A CA 1
ATOM 2137 C C . LEU A 1 276 ? -20.149 3.173 -0.325 1.00 83.50 276 LEU A C 1
ATOM 2139 O O . LEU A 1 276 ? -19.323 3.764 -1.017 1.00 83.50 276 LEU A O 1
ATOM 2143 N N . GLN A 1 277 ? -20.202 1.842 -0.243 1.00 82.94 277 GLN A N 1
ATOM 2144 C CA . GLN A 1 277 ? -19.354 0.943 -1.036 1.00 82.94 277 GLN A CA 1
ATOM 2145 C C . GLN A 1 277 ? -19.710 1.000 -2.520 1.00 82.94 277 GLN A C 1
ATOM 2147 O O . GLN A 1 277 ? -18.835 1.088 -3.373 1.00 82.94 277 GLN A O 1
ATOM 2152 N N . THR A 1 278 ? -21.007 1.012 -2.835 1.00 80.62 278 THR A N 1
ATOM 2153 C CA . THR A 1 278 ? -21.478 1.036 -4.227 1.00 80.62 278 THR A CA 1
ATOM 2154 C C . THR A 1 278 ? -21.085 2.334 -4.939 1.00 80.62 278 THR A C 1
ATOM 2156 O O . THR A 1 278 ? -20.823 2.320 -6.137 1.00 80.62 278 THR A O 1
ATOM 2159 N N . CYS A 1 279 ? -21.013 3.456 -4.215 1.00 74.81 279 CYS A N 1
ATOM 2160 C CA . CYS A 1 279 ? -20.628 4.749 -4.782 1.00 74.81 279 CYS A CA 1
ATOM 2161 C C . CYS A 1 279 ? -19.138 5.097 -4.622 1.00 74.81 279 CYS A C 1
ATOM 2163 O O . CYS A 1 279 ? -18.766 6.239 -4.891 1.00 74.81 279 CYS A O 1
ATOM 2165 N N . GLY A 1 280 ? -18.295 4.157 -4.171 1.00 77.25 280 GLY A N 1
ATOM 2166 C CA . GLY A 1 280 ? -16.853 4.382 -4.002 1.00 77.25 280 GLY A CA 1
ATOM 2167 C C . GLY A 1 280 ? -16.516 5.502 -3.011 1.00 77.25 280 GLY A C 1
ATOM 2168 O O . GLY A 1 280 ? -15.467 6.133 -3.107 1.00 77.25 280 GLY A O 1
ATOM 2169 N N . ALA A 1 281 ? -17.422 5.806 -2.076 1.00 72.88 281 ALA A N 1
ATOM 2170 C CA . ALA A 1 281 ? -17.273 6.934 -1.158 1.00 72.88 281 ALA A CA 1
ATOM 2171 C C . ALA A 1 281 ? -16.301 6.654 -0.006 1.00 72.88 281 ALA A C 1
ATOM 2173 O O . ALA A 1 281 ? -15.879 7.594 0.673 1.00 72.88 281 ALA A O 1
ATOM 2174 N N . LEU A 1 282 ? -15.989 5.381 0.239 1.00 75.50 282 LEU A N 1
ATOM 2175 C CA . LEU A 1 282 ? -15.048 4.941 1.258 1.00 75.50 282 LEU A CA 1
ATOM 2176 C C . LEU A 1 282 ? -13.744 4.497 0.585 1.00 75.50 282 LEU A C 1
ATOM 2178 O O . LEU A 1 282 ? -13.785 3.652 -0.307 1.00 75.50 282 LEU A O 1
ATOM 2182 N N . PRO A 1 283 ? -12.585 5.013 1.024 1.00 73.38 283 PRO A N 1
ATOM 2183 C CA . PRO A 1 283 ? -11.304 4.395 0.717 1.00 73.38 283 PRO A CA 1
ATOM 2184 C C . PRO A 1 283 ? -11.330 2.921 1.132 1.00 73.38 283 PRO A C 1
ATOM 2186 O O . PRO A 1 283 ? -11.884 2.596 2.187 1.00 73.38 283 PRO A O 1
ATOM 2189 N N . ARG A 1 284 ? -10.707 2.040 0.338 1.00 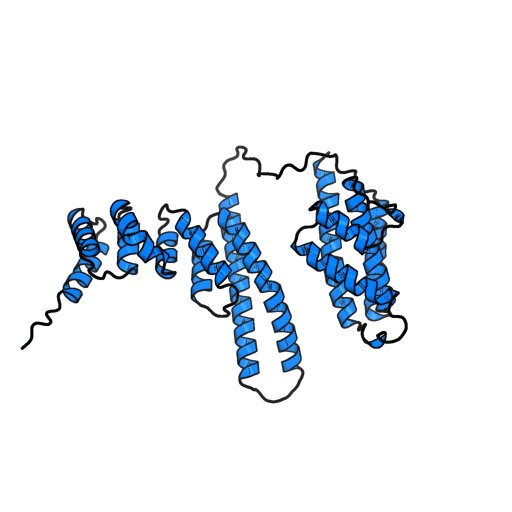65.69 284 ARG A N 1
ATOM 2190 C CA . ARG A 1 284 ? -10.656 0.590 0.614 1.00 65.69 284 ARG A CA 1
ATOM 2191 C C . ARG A 1 284 ? -10.178 0.282 2.039 1.00 65.69 284 ARG A C 1
ATOM 2193 O O . ARG A 1 284 ? -10.755 -0.577 2.702 1.00 65.69 284 ARG A O 1
ATOM 2200 N N . ASP A 1 285 ? -9.217 1.052 2.538 1.00 60.12 285 ASP A N 1
ATOM 2201 C CA . ASP A 1 285 ? -8.635 0.915 3.879 1.00 60.12 285 ASP A CA 1
ATOM 2202 C C . ASP A 1 285 ? -9.684 1.144 4.986 1.00 60.12 285 ASP A C 1
ATOM 2204 O O . ASP A 1 285 ? -9.716 0.456 6.009 1.00 60.12 285 ASP A O 1
ATOM 2208 N N . LEU A 1 286 ? -10.636 2.049 4.742 1.00 72.56 286 LEU A N 1
ATOM 2209 C CA . LEU A 1 286 ? -11.741 2.325 5.654 1.00 72.56 286 LEU A CA 1
ATOM 2210 C C . LEU A 1 286 ? -12.940 1.411 5.433 1.00 72.56 286 LEU A C 1
ATOM 2212 O O . LEU A 1 286 ? -13.758 1.284 6.341 1.00 72.56 286 LEU A O 1
ATOM 2216 N N . GLU A 1 287 ? -13.066 0.726 4.295 1.00 73.81 287 GLU A N 1
ATOM 2217 C CA . GLU A 1 287 ? -14.124 -0.273 4.101 1.00 73.81 287 GLU A CA 1
ATOM 2218 C C . GLU A 1 287 ? -13.996 -1.433 5.090 1.00 73.81 287 GLU A C 1
ATOM 2220 O O . GLU A 1 287 ? -14.998 -1.898 5.639 1.00 73.81 287 GLU A O 1
ATOM 2225 N N . LEU A 1 288 ? -12.774 -1.902 5.352 1.00 73.75 288 LEU A N 1
ATOM 2226 C CA . LEU A 1 288 ? -12.552 -2.978 6.315 1.00 73.75 288 LEU A CA 1
ATOM 2227 C C . LEU A 1 288 ? -12.795 -2.498 7.752 1.00 73.75 288 LEU A C 1
ATOM 2229 O O . LEU A 1 288 ? -13.468 -3.189 8.523 1.00 73.75 288 LEU A O 1
ATOM 2233 N N . ALA A 1 289 ? -12.321 -1.296 8.096 1.00 74.44 289 ALA A N 1
ATOM 2234 C CA . ALA A 1 289 ? -12.574 -0.678 9.396 1.00 74.44 289 ALA A CA 1
ATOM 2235 C C . ALA A 1 289 ? -14.081 -0.487 9.636 1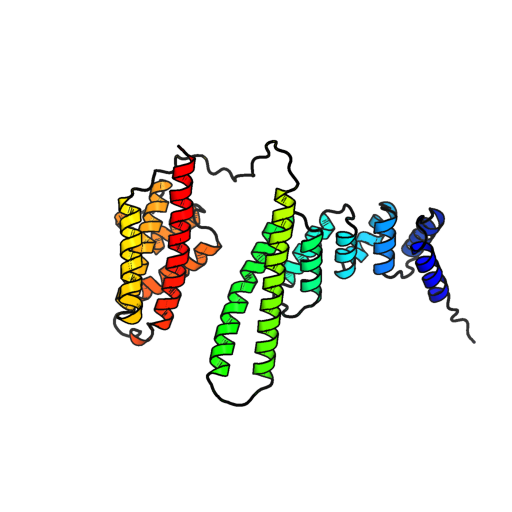.00 74.44 289 ALA A C 1
ATOM 2237 O O . ALA A 1 289 ? -14.610 -0.903 10.663 1.00 74.44 289 ALA A O 1
ATOM 2238 N N . THR A 1 290 ? -14.810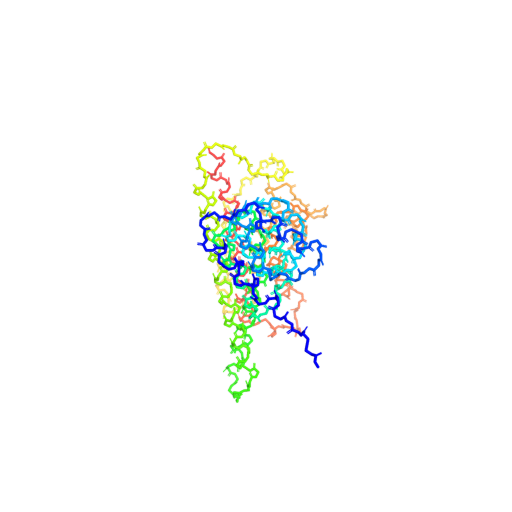 0.041 8.653 1.00 77.69 290 THR A N 1
ATOM 2239 C CA . THR A 1 290 ? -16.262 0.266 8.725 1.00 77.69 290 THR A CA 1
ATOM 2240 C C . THR A 1 290 ? -17.073 -1.033 8.774 1.00 77.69 290 THR A C 1
ATOM 2242 O O . THR A 1 290 ? -18.025 -1.114 9.553 1.00 77.69 290 THR A O 1
ATOM 2245 N N . LYS A 1 291 ? -16.678 -2.087 8.039 1.00 80.06 291 LYS A N 1
ATOM 2246 C CA . LYS A 1 291 ? -17.254 -3.445 8.174 1.00 80.06 291 LYS A CA 1
ATOM 2247 C C . LYS A 1 291 ? -17.018 -4.027 9.568 1.00 80.06 291 LYS A C 1
ATOM 2249 O O . LYS A 1 291 ? -17.931 -4.618 10.149 1.00 80.06 291 LYS A O 1
ATOM 2254 N N . THR A 1 292 ? -15.815 -3.841 10.109 1.00 78.62 292 THR A N 1
ATOM 2255 C CA . THR A 1 292 ? -15.430 -4.315 11.445 1.00 78.62 292 THR A CA 1
ATOM 2256 C C . THR A 1 292 ? -16.242 -3.599 12.519 1.00 78.62 292 THR A C 1
ATOM 2258 O O . THR A 1 292 ? -16.899 -4.251 13.328 1.00 78.62 292 THR A O 1
ATOM 2261 N N . ILE A 1 293 ? -16.302 -2.266 12.461 1.00 82.19 293 ILE A N 1
ATOM 2262 C CA . ILE A 1 293 ? -17.139 -1.437 13.333 1.00 82.19 293 ILE A CA 1
ATOM 2263 C C . ILE A 1 293 ? -18.597 -1.892 13.251 1.00 82.19 293 ILE A C 1
ATOM 2265 O O . ILE A 1 293 ? -19.193 -2.183 14.281 1.00 82.19 293 ILE A O 1
ATOM 2269 N N . ASN A 1 294 ? -19.172 -2.018 12.047 1.00 83.12 294 ASN A N 1
ATOM 2270 C CA . ASN A 1 294 ? -20.564 -2.440 11.879 1.00 83.12 294 ASN A CA 1
ATOM 2271 C C . ASN A 1 294 ? -20.820 -3.823 12.500 1.00 83.12 294 ASN A C 1
ATOM 2273 O O . ASN A 1 294 ? -21.820 -4.009 13.185 1.00 83.12 294 ASN A O 1
ATOM 2277 N N . THR A 1 295 ? -19.913 -4.781 12.302 1.00 81.75 295 THR A N 1
ATOM 2278 C CA . THR A 1 295 ? -20.029 -6.136 12.865 1.00 81.75 295 THR A CA 1
ATOM 2279 C C . THR A 1 295 ? -20.033 -6.106 14.396 1.00 81.75 295 THR A C 1
ATOM 2281 O O . THR A 1 295 ? -20.990 -6.570 15.016 1.00 81.75 295 THR A O 1
ATOM 2284 N N . PHE A 1 296 ? -19.025 -5.487 15.018 1.00 78.75 296 PHE A N 1
ATOM 2285 C CA . PHE A 1 296 ? -18.913 -5.438 16.482 1.00 78.75 296 PHE A CA 1
ATOM 2286 C C . PHE A 1 296 ? -20.003 -4.581 17.138 1.00 78.75 296 PHE A C 1
ATOM 2288 O O . PHE A 1 296 ? -20.511 -4.921 18.204 1.00 78.75 296 PHE A O 1
ATOM 2295 N N . CYS A 1 297 ? -20.428 -3.501 16.487 1.00 74.88 297 CYS A N 1
ATOM 2296 C CA . CYS A 1 297 ? -21.516 -2.655 16.966 1.00 74.88 297 CYS A CA 1
ATOM 2297 C C . CYS A 1 297 ? -22.915 -3.268 16.771 1.00 74.88 297 CYS A C 1
ATOM 2299 O O . CYS A 1 297 ? -23.869 -2.804 17.398 1.00 74.88 297 CYS A O 1
ATOM 2301 N N . ASN A 1 298 ? -23.073 -4.272 15.903 1.00 73.50 298 ASN A N 1
ATOM 2302 C CA . ASN A 1 298 ? -24.325 -5.026 15.764 1.00 73.50 298 ASN A CA 1
ATOM 2303 C C . ASN A 1 298 ? -24.415 -6.193 16.756 1.00 73.50 298 ASN A C 1
ATOM 2305 O O . ASN A 1 298 ? -25.524 -6.553 17.153 1.00 73.50 298 ASN A O 1
ATOM 2309 N N . PHE A 1 299 ? -23.272 -6.716 17.211 1.00 71.31 299 PHE A N 1
ATOM 2310 C CA . PHE A 1 299 ? -23.193 -7.767 18.230 1.00 71.31 299 PHE A CA 1
ATOM 2311 C C . PHE A 1 299 ? -23.948 -7.384 19.519 1.00 71.31 299 PHE A C 1
ATOM 2313 O O . PHE A 1 299 ? -24.706 -8.171 20.072 1.00 71.31 299 PHE A O 1
ATOM 2320 N N . THR A 1 300 ? -23.866 -6.116 19.937 1.00 63.75 300 THR A N 1
ATOM 2321 C CA . THR A 1 300 ? -24.475 -5.599 21.181 1.00 63.75 300 THR A CA 1
ATOM 2322 C C . THR A 1 300 ? -26.010 -5.491 21.183 1.00 63.75 300 THR A C 1
ATOM 2324 O O . THR A 1 300 ? -26.610 -5.246 22.240 1.00 63.75 300 THR A O 1
ATOM 2327 N N . MET A 1 301 ? -26.658 -5.622 20.020 1.00 58.97 301 MET A N 1
ATOM 2328 C CA . MET A 1 301 ? -28.104 -5.405 19.850 1.00 58.97 301 MET A CA 1
ATOM 2329 C C . MET A 1 301 ? -28.903 -6.704 19.727 1.00 58.97 301 MET A C 1
ATOM 2331 O O . MET A 1 301 ? -30.064 -6.727 20.138 1.00 58.97 301 MET A O 1
ATOM 2335 N N . HIS A 1 302 ? -28.298 -7.760 19.176 1.00 59.25 302 HIS A N 1
ATOM 2336 C CA . HIS A 1 302 ? -28.990 -9.010 18.849 1.00 59.25 302 HIS A CA 1
ATOM 2337 C C . HIS A 1 302 ? -28.650 -10.171 19.790 1.00 59.25 302 HIS A C 1
ATOM 2339 O O . HIS A 1 302 ? -29.497 -11.043 19.965 1.00 59.25 302 HIS A O 1
ATOM 2345 N N . ASP A 1 303 ? -27.495 -10.135 20.461 1.00 55.59 303 ASP A N 1
ATOM 2346 C CA . ASP A 1 303 ? -27.124 -11.108 21.490 1.00 55.59 303 ASP A CA 1
ATOM 2347 C C . ASP A 1 303 ? -27.436 -10.562 22.886 1.00 55.59 303 ASP A C 1
ATOM 2349 O O . ASP A 1 303 ? -26.643 -9.847 23.496 1.00 55.59 303 ASP A O 1
ATOM 2353 N N . GLN A 1 304 ? -28.636 -10.859 23.392 1.00 54.72 304 GLN A N 1
ATOM 2354 C CA . GLN A 1 304 ? -29.073 -10.453 24.737 1.00 54.72 304 GLN A CA 1
ATOM 2355 C C . GLN A 1 304 ? -28.982 -11.572 25.790 1.00 54.72 304 GLN A C 1
ATOM 2357 O O . GLN A 1 304 ? -29.672 -11.484 26.802 1.00 54.72 304 GLN A O 1
ATOM 2362 N N . GLY A 1 305 ? -28.171 -12.621 25.599 1.00 55.75 305 GLY A N 1
ATOM 2363 C CA . GLY A 1 305 ? -28.139 -13.691 26.609 1.00 55.75 305 GLY A CA 1
ATOM 2364 C C . GLY A 1 305 ? -26.951 -14.645 26.632 1.00 55.75 305 GLY A C 1
ATOM 2365 O O . GLY A 1 305 ? -26.562 -15.046 27.723 1.00 55.75 305 GLY A O 1
ATOM 2366 N N . GLU A 1 306 ? -26.354 -15.012 25.494 1.00 58.59 306 GLU A N 1
ATOM 2367 C CA . GLU A 1 306 ? -25.342 -16.090 25.484 1.00 58.59 306 GLU A CA 1
ATOM 2368 C C . GLU A 1 306 ? -23.892 -15.586 25.407 1.00 58.59 306 GLU A C 1
ATOM 2370 O O . GLU A 1 306 ? -22.991 -16.234 25.936 1.00 58.59 306 GLU A O 1
ATOM 2375 N N . HIS A 1 307 ? -23.673 -14.385 24.863 1.00 61.16 307 HIS A N 1
ATOM 2376 C CA . HIS A 1 307 ? -22.337 -13.844 24.570 1.00 61.16 307 HIS A CA 1
ATOM 2377 C C . HIS A 1 307 ? -21.978 -12.565 25.347 1.00 61.16 307 HIS A C 1
ATOM 2379 O O . HIS A 1 307 ? -21.046 -11.843 24.991 1.00 61.16 307 HIS A O 1
ATOM 2385 N N . GLU A 1 308 ? -22.695 -12.257 26.432 1.00 55.97 308 GLU A N 1
ATOM 2386 C CA . GLU A 1 308 ? -22.477 -11.021 27.204 1.00 55.97 308 GLU A CA 1
ATOM 2387 C C . GLU A 1 308 ? -21.055 -10.935 27.797 1.00 55.97 308 GLU A C 1
ATOM 2389 O O . GLU A 1 308 ? -20.479 -9.850 27.885 1.00 55.97 308 GLU A O 1
ATOM 2394 N N . ASN A 1 309 ? -20.442 -12.083 28.108 1.00 63.84 309 ASN A N 1
ATOM 2395 C CA . ASN A 1 309 ? -19.071 -12.164 28.623 1.00 63.84 309 ASN A CA 1
ATOM 2396 C C . ASN A 1 309 ? -17.982 -11.995 27.545 1.00 63.84 309 ASN A C 1
ATOM 2398 O O . ASN A 1 309 ? -16.820 -11.776 27.893 1.00 63.84 309 ASN A O 1
ATOM 2402 N N . ASP A 1 310 ? -18.328 -12.069 26.256 1.00 69.69 310 ASP A N 1
ATOM 2403 C CA . ASP A 1 310 ? -17.352 -11.996 25.158 1.00 69.69 310 ASP A CA 1
ATOM 2404 C C . ASP A 1 310 ? -16.942 -10.541 24.851 1.00 69.69 310 ASP A C 1
ATOM 2406 O O . ASP A 1 310 ? -15.876 -10.267 24.285 1.00 69.69 310 ASP A O 1
ATOM 2410 N N . LEU A 1 311 ? -17.751 -9.573 25.297 1.00 75.31 311 LEU A N 1
ATOM 2411 C CA . LEU A 1 311 ? -17.479 -8.142 25.186 1.00 75.31 311 LEU A CA 1
ATOM 2412 C C . LEU A 1 311 ? -16.541 -7.662 26.299 1.00 75.31 311 LEU A C 1
ATOM 2414 O O . LEU A 1 311 ? -16.949 -7.108 27.319 1.00 75.31 311 LEU A O 1
ATOM 2418 N N . THR A 1 312 ? -15.242 -7.841 26.076 1.00 81.31 312 THR A N 1
ATOM 2419 C CA . THR A 1 312 ? -14.212 -7.366 27.009 1.00 81.31 312 THR A CA 1
ATOM 2420 C C . THR A 1 312 ? -13.878 -5.878 26.806 1.00 81.31 312 THR A C 1
ATOM 2422 O O . THR A 1 312 ? -13.862 -5.399 25.668 1.00 81.31 312 THR A O 1
ATOM 2425 N N . PRO A 1 313 ? -13.464 -5.142 27.862 1.00 80.31 313 PRO A N 1
ATOM 2426 C CA . PRO A 1 313 ? -12.950 -3.772 27.726 1.00 80.31 313 PRO A CA 1
ATOM 2427 C C . PRO A 1 313 ? -11.789 -3.651 26.728 1.00 80.31 313 PRO A C 1
ATOM 2429 O O . PRO A 1 313 ? -11.618 -2.627 26.066 1.00 80.31 313 PRO A O 1
ATOM 2432 N N . ARG A 1 314 ? -10.995 -4.722 26.583 1.00 81.31 314 ARG A N 1
ATOM 2433 C CA . ARG A 1 314 ? -9.910 -4.804 25.601 1.00 81.31 314 ARG A CA 1
ATOM 2434 C C . ARG A 1 314 ? -10.444 -4.762 24.169 1.00 81.31 314 ARG A C 1
ATOM 2436 O O . ARG A 1 314 ? -9.923 -3.991 23.370 1.00 81.31 314 ARG A O 1
ATOM 2443 N N . LEU A 1 315 ? -11.467 -5.559 23.862 1.00 81.38 315 LEU A N 1
ATOM 2444 C CA . LEU A 1 315 ? -12.103 -5.575 22.545 1.00 81.38 315 LEU A CA 1
ATOM 2445 C C . LEU A 1 315 ? -12.767 -4.227 22.240 1.00 81.38 315 LEU A C 1
ATOM 2447 O O . LEU A 1 315 ? -12.543 -3.657 21.174 1.00 81.38 315 LEU A O 1
ATOM 2451 N N . THR A 1 316 ? -13.499 -3.674 23.209 1.00 85.44 316 THR A N 1
ATOM 2452 C CA . THR A 1 316 ? -14.108 -2.340 23.116 1.00 85.44 316 THR A CA 1
ATOM 2453 C C . THR A 1 316 ? -13.070 -1.281 22.768 1.00 85.44 316 THR A C 1
ATOM 2455 O O . THR A 1 316 ? -13.263 -0.508 21.833 1.00 85.44 316 THR A O 1
ATOM 2458 N N . LYS A 1 317 ? -11.920 -1.281 23.452 1.00 85.50 317 LYS A N 1
ATOM 2459 C CA . LYS A 1 317 ? -10.822 -0.352 23.166 1.00 85.50 317 LYS A CA 1
ATOM 2460 C C . LYS A 1 317 ? -10.300 -0.486 21.732 1.00 85.50 317 LYS A C 1
ATOM 2462 O O . LYS A 1 317 ? -10.037 0.534 21.106 1.00 85.50 317 LYS A O 1
ATOM 2467 N N . SER A 1 318 ? -10.169 -1.705 21.208 1.00 84.25 318 SER A N 1
ATOM 2468 C CA . SER A 1 318 ? -9.751 -1.931 19.818 1.00 84.25 318 SER A CA 1
ATOM 2469 C C . SER A 1 318 ? -10.758 -1.375 18.810 1.00 84.25 318 SER A C 1
ATOM 2471 O O . SER A 1 318 ? -10.354 -0.729 17.849 1.00 84.25 318 SER A O 1
ATOM 2473 N N . VAL A 1 319 ? -12.060 -1.561 19.044 1.00 85.31 319 VAL A N 1
ATOM 2474 C CA . VAL A 1 319 ? -13.102 -1.003 18.164 1.00 85.31 319 VAL A CA 1
ATOM 2475 C C . VAL A 1 319 ? -13.114 0.526 18.220 1.00 85.31 319 VAL A C 1
ATOM 2477 O O . VAL A 1 319 ? -13.257 1.169 17.184 1.00 85.31 319 VAL A O 1
ATOM 2480 N N . LEU A 1 320 ? -12.909 1.125 19.398 1.00 88.62 320 LEU A N 1
ATOM 2481 C CA . LEU A 1 320 ? -12.836 2.583 19.528 1.00 88.62 320 LEU A CA 1
ATOM 2482 C C . LEU A 1 320 ? -11.667 3.199 18.751 1.00 88.62 320 LEU A C 1
ATOM 2484 O O . LEU A 1 320 ? -11.828 4.297 18.235 1.00 88.62 320 LEU A O 1
ATOM 2488 N N . LEU A 1 321 ? -10.534 2.503 18.609 1.00 87.44 321 LEU A N 1
ATOM 2489 C CA . LEU A 1 321 ? -9.426 2.988 17.775 1.00 87.44 321 LEU A CA 1
ATOM 2490 C C . LEU A 1 321 ? -9.831 3.094 16.298 1.00 87.44 321 LEU A C 1
ATOM 2492 O O . LEU A 1 321 ? -9.554 4.105 15.663 1.00 87.44 321 LEU A O 1
ATOM 2496 N N . LEU A 1 322 ? -10.554 2.097 15.777 1.00 86.31 322 LEU A N 1
ATOM 2497 C CA . LEU A 1 322 ? -11.075 2.137 14.404 1.00 86.31 322 LEU A CA 1
ATOM 2498 C C . LEU A 1 322 ? -12.097 3.266 14.221 1.00 86.31 322 LEU A C 1
ATOM 2500 O O . LEU A 1 322 ? -12.159 3.904 13.173 1.00 86.31 322 LEU A O 1
ATOM 2504 N N . VAL A 1 323 ? -12.909 3.521 15.249 1.00 89.06 323 VAL A N 1
ATOM 2505 C CA . VAL A 1 323 ? -13.875 4.629 15.260 1.00 89.06 323 VAL A CA 1
ATOM 2506 C C . VAL A 1 323 ? -13.150 5.973 15.277 1.00 89.06 323 VAL A C 1
ATOM 2508 O O . VAL A 1 323 ? -13.573 6.892 14.580 1.00 89.06 323 VAL A O 1
ATOM 2511 N N . ASP A 1 324 ? -12.067 6.096 16.047 1.00 88.12 324 ASP A N 1
ATOM 2512 C CA . ASP A 1 324 ? -11.256 7.309 16.110 1.00 88.12 324 ASP A CA 1
ATOM 2513 C C . ASP A 1 324 ? -10.661 7.645 14.744 1.00 88.12 324 ASP A C 1
ATOM 2515 O O . ASP A 1 324 ? -10.847 8.771 14.280 1.00 88.12 324 ASP A O 1
ATOM 2519 N N . GLU A 1 325 ? -10.041 6.656 14.101 1.00 85.25 325 GLU A N 1
ATOM 2520 C CA . GLU A 1 325 ? -9.438 6.761 12.772 1.00 85.25 325 GLU A CA 1
ATOM 2521 C C . GLU A 1 325 ? -10.477 7.122 11.702 1.00 85.25 325 GLU A C 1
ATOM 2523 O O . GLU A 1 325 ? -10.299 8.078 10.945 1.00 85.25 325 GLU A O 1
ATOM 2528 N N . PHE A 1 326 ? -11.619 6.428 11.687 1.00 88.19 326 PHE A N 1
ATOM 2529 C CA . PHE A 1 326 ? -12.691 6.712 10.737 1.00 88.19 326 PHE A CA 1
ATOM 2530 C C . PHE A 1 326 ? -13.285 8.118 10.921 1.00 88.19 326 PHE A C 1
ATOM 2532 O O . PHE A 1 326 ? -13.510 8.829 9.940 1.00 88.19 326 PHE A O 1
ATOM 2539 N N . VAL A 1 327 ? -13.550 8.540 12.165 1.00 88.38 327 VAL A N 1
ATOM 2540 C CA . VAL A 1 327 ? -14.108 9.874 12.434 1.00 88.38 327 VAL A CA 1
ATOM 2541 C C . VAL A 1 327 ? -13.101 10.963 12.080 1.00 88.38 327 VAL A C 1
ATOM 2543 O O . VAL A 1 327 ? -13.494 11.970 11.501 1.00 88.38 327 VAL A O 1
ATOM 2546 N N . GLU A 1 328 ? -11.822 10.782 12.403 1.00 86.88 328 GLU A N 1
ATOM 2547 C CA . GLU A 1 328 ? -10.778 11.745 12.046 1.00 86.88 328 GLU A CA 1
ATOM 2548 C C . GLU A 1 328 ? -10.670 11.914 10.529 1.00 86.88 328 GLU A C 1
ATOM 2550 O O . GLU A 1 328 ? -10.737 13.041 10.034 1.00 86.88 328 GLU A O 1
ATOM 2555 N N . TRP A 1 329 ? -10.621 10.806 9.787 1.00 88.06 329 TRP A N 1
ATOM 2556 C CA . TRP A 1 329 ? -10.648 10.838 8.329 1.00 88.06 329 TRP A CA 1
ATOM 2557 C C . TRP A 1 329 ? -11.894 11.546 7.787 1.00 88.06 329 TRP A C 1
ATOM 2559 O O . TRP A 1 329 ? -11.794 12.382 6.885 1.00 88.06 329 TRP A O 1
ATOM 2569 N N . PHE A 1 330 ? -13.074 11.244 8.336 1.00 86.50 330 PHE A N 1
ATOM 2570 C CA . PHE A 1 330 ? -14.323 11.876 7.917 1.00 86.50 330 PHE A CA 1
ATOM 2571 C C . PHE A 1 330 ? -14.260 13.397 8.104 1.00 86.50 330 PHE A C 1
ATOM 2573 O O . PHE A 1 330 ? -14.603 14.137 7.183 1.00 86.50 330 PHE A O 1
ATOM 2580 N N . MET A 1 331 ? -13.774 13.871 9.257 1.00 84.38 331 MET A N 1
ATOM 2581 C CA . MET A 1 331 ? -13.642 15.307 9.519 1.00 84.38 331 MET A CA 1
ATOM 2582 C C . MET A 1 331 ? -12.640 15.957 8.560 1.00 84.38 331 MET A C 1
ATOM 2584 O O . MET A 1 331 ? -12.956 16.972 7.948 1.00 84.38 331 MET A O 1
ATOM 2588 N N . GLN A 1 332 ? -11.465 15.355 8.363 1.00 82.12 332 GLN A N 1
ATOM 2589 C CA . GLN A 1 332 ? -10.432 15.906 7.480 1.00 82.12 332 GLN A CA 1
ATOM 2590 C C . GLN A 1 332 ? -10.886 15.974 6.017 1.00 82.12 332 GLN A C 1
ATOM 2592 O O . GLN A 1 332 ? -10.661 16.976 5.340 1.00 82.12 332 GLN A O 1
ATOM 2597 N N . THR A 1 333 ? -11.537 14.922 5.520 1.00 77.44 333 THR A N 1
ATOM 2598 C CA . THR A 1 333 ? -11.910 14.828 4.103 1.00 77.44 333 THR A CA 1
ATOM 2599 C C . THR A 1 333 ? -13.189 15.570 3.762 1.00 77.44 333 THR A C 1
ATOM 2601 O O . THR A 1 333 ? -13.291 16.115 2.667 1.00 77.44 333 THR A O 1
ATOM 2604 N N . GLN A 1 334 ? -14.171 15.587 4.663 1.00 74.38 334 GLN A N 1
ATOM 2605 C CA . GLN A 1 334 ? -15.462 16.194 4.367 1.00 74.38 334 GLN A CA 1
ATOM 2606 C C . GLN A 1 334 ? -15.559 17.660 4.818 1.00 74.38 334 GLN A C 1
ATOM 2608 O O . GLN A 1 334 ? -16.281 18.416 4.178 1.00 74.38 334 GLN A O 1
ATOM 2613 N N . LEU A 1 335 ? -14.820 18.090 5.854 1.00 66.44 335 LEU A N 1
ATOM 2614 C CA . LEU A 1 335 ? -14.758 19.508 6.255 1.00 66.44 335 LEU A CA 1
ATOM 2615 C C . LEU A 1 335 ? -13.609 20.248 5.559 1.00 66.44 335 LEU A C 1
ATOM 2617 O O . LEU A 1 335 ? -13.798 21.364 5.087 1.00 66.44 335 LEU A O 1
ATOM 2621 N N . GLY A 1 336 ? -12.450 19.601 5.380 1.00 54.94 336 GLY A N 1
ATOM 2622 C CA . GLY A 1 336 ? -11.302 20.199 4.682 1.00 54.94 336 GLY A CA 1
ATOM 2623 C C . GLY A 1 336 ? -11.513 20.423 3.176 1.00 54.94 336 GLY A C 1
ATOM 2624 O O . GLY A 1 336 ? -10.740 21.145 2.545 1.00 54.94 336 GLY A O 1
ATOM 2625 N N . ALA A 1 337 ? -12.550 19.819 2.585 1.00 50.75 337 ALA A N 1
ATOM 2626 C CA . ALA A 1 337 ? -12.989 20.098 1.217 1.00 50.75 337 ALA A CA 1
ATOM 2627 C C . ALA A 1 337 ? -13.898 21.342 1.122 1.00 50.75 337 ALA A C 1
ATOM 2629 O O . ALA A 1 337 ? -13.901 22.011 0.088 1.00 50.75 337 ALA A O 1
ATOM 2630 N N . ALA A 1 338 ? -14.630 21.679 2.191 1.00 48.16 338 ALA A N 1
ATOM 2631 C CA . ALA A 1 338 ? -15.521 22.839 2.227 1.00 48.16 338 ALA A CA 1
ATOM 2632 C C . ALA A 1 338 ? -14.734 24.161 2.314 1.00 48.16 338 ALA A C 1
ATOM 2634 O O . ALA A 1 338 ? -15.029 25.088 1.570 1.00 48.16 338 ALA A O 1
ATOM 2635 N N . GLU A 1 339 ? -13.661 24.210 3.112 1.00 42.84 339 GLU A N 1
ATOM 2636 C CA . GLU A 1 339 ? -12.808 25.407 3.274 1.00 42.84 339 GLU A CA 1
ATOM 2637 C C . GLU A 1 339 ? -11.984 25.775 2.025 1.00 42.84 339 GLU A C 1
ATOM 2639 O O . GLU A 1 339 ? -11.434 26.868 1.946 1.00 42.84 339 GLU A O 1
ATOM 2644 N N . LYS A 1 340 ? -11.863 24.870 1.045 1.00 39.31 340 LYS A N 1
ATOM 2645 C CA . LYS A 1 340 ? -11.141 25.113 -0.222 1.00 39.31 340 LYS A CA 1
ATOM 2646 C C . LYS A 1 340 ? -12.057 25.499 -1.386 1.00 39.31 340 LYS A C 1
ATOM 2648 O O . LYS A 1 340 ? -11.567 25.663 -2.502 1.00 39.31 340 LYS A O 1
ATOM 2653 N N . SER A 1 341 ? -13.364 25.553 -1.135 1.00 38.88 341 SER A N 1
ATOM 2654 C CA . SER A 1 341 ? -14.397 25.840 -2.137 1.00 38.88 341 SER A CA 1
ATOM 2655 C C . SER A 1 341 ? -15.014 27.239 -1.979 1.00 38.88 341 SER A C 1
ATOM 2657 O O . SER A 1 341 ? -15.834 27.624 -2.811 1.00 38.88 341 SER A O 1
ATOM 2659 N N . GLU A 1 342 ? -14.614 27.985 -0.942 1.00 37.28 342 GLU A N 1
ATOM 2660 C CA . GLU A 1 342 ? -14.774 29.446 -0.817 1.00 37.28 342 GLU A CA 1
ATOM 2661 C C . GLU A 1 342 ? -13.533 30.161 -1.366 1.00 37.28 342 GLU A C 1
ATOM 2663 O O . GLU A 1 342 ? -13.710 31.234 -1.993 1.00 37.28 342 GLU A O 1
#

Radius of gyration: 28.56 Å; chains: 1; bounding box: 81×66×64 Å

pLDDT: mean 73.39, std 17.22, range [29.36, 94.62]

Foldseek 3Di:
DDDPDDPVVVVVVVLVVLLPDLDNDPVNVVVVVVCLVVVHDDDLVSLLSCCLSVVDPVSCVSCVVVLLVDLVSLLSNQLSVNPDPVSLVSLLVVLLVCLPPFPPVSNLSSLVSLLPRNAPVSLVSLVVSLVVLPVVLVVLVVVLVVVVVPPDDDDVVSVVSVVRSVRSVVSSVSSVSSSVSNVVCVVVPDDDDDDDPPDDDPDPPPQPAQDPVLLVLLVVLLVQLVVCLQPPLLSNLLSLLSSVLSLLLSLCVSVVHDQPPDGSVPDHLVSSLVRCVVVVVDDPSLNVLSVVSSVVSVCSPPDPDDCSVVRDSVVSVVNSVSSVVVSVCSCCVRVVVVVVVD